Protein 4OW8 (pdb70)

Nearest PDB structures (foldseek):
  4ow8-assembly1_A-2  TM=1.004E+00  e=7.808E-59  Mycobacterium tuberculosis
  3ocb-assembly1_A  TM=8.204E-01  e=6.685E-18  Homo sapiens
  3ow4-assembly2_B  TM=8.320E-01  e=5.316E-17  Homo sapiens
  3orx-assembly4_D  TM=8.368E-01  e=8.047E-17  Homo sapiens
  6ccy-assembly1_A  TM=7.978E-01  e=7.584E-17  Homo sapiens

Organism: Mycobacterium tuberculosis (strain ATCC 25618 / H37Rv) (NCBI:txid83332)

InterPro domains:
  IPR000719 Protein kinase domain [PF00069] (13-261)
  IPR000719 Protein kinase domain [PS50011] (13-272)
  IPR000719 Protein kinase domain [SM00220] (13-272)
  IPR008271 Serine/threonine-protein kinase, active site [PS00108] (137-149)
  IPR011009 Protein kinase-like domain superfamily [SSF56112] (11-274)

Structure (mmCIF, N/CA/C/O backbone):
data_4OW8
#
_entry.id   4OW8
#
_cell.length_a   54.139
_cell.length_b   58.412
_cell.length_c   78.867
_cell.angle_alpha   90.00
_cell.angle_beta   96.20
_cell.angle_gamma   90.00
#
_symmetry.space_group_name_H-M   'I 1 2 1'
#
loop_
_entity.id
_entity.type
_entity.pdbx_description
1 polymer 'Serine/threonine-protein kinase PknA'
2 non-polymer GLYCEROL
3 non-polymer 'SULFATE ION'
4 water water
#
loop_
_atom_site.group_PDB
_atom_site.id
_atom_site.type_symbol
_atom_site.label_atom_id
_atom_site.label_alt_id
_atom_site.label_comp_id
_atom_site.label_asym_id
_atom_site.label_entity_id
_atom_site.label_seq_id
_atom_site.pdbx_PDB_ins_code
_atom_site.Cartn_x
_atom_site.Cartn_y
_atom_site.Cartn_z
_atom_site.occupancy
_atom_site.B_iso_or_equiv
_atom_site.auth_seq_id
_atom_site.auth_comp_id
_atom_site.auth_asym_id
_atom_site.auth_atom_id
_atom_site.pdbx_PDB_model_num
ATOM 1 N N . PRO A 1 3 ? -25.197 5.604 -10.395 1.00 38.10 3 PRO A N 1
ATOM 2 C CA . PRO A 1 3 ? -24.145 5.916 -11.385 1.00 36.83 3 PRO A CA 1
ATOM 3 C C . PRO A 1 3 ? -23.972 4.800 -12.438 1.00 34.65 3 PRO A C 1
ATOM 4 O O . PRO A 1 3 ? -23.085 3.962 -12.332 1.00 36.91 3 PRO A O 1
ATOM 8 N N . ARG A 1 4 ? -24.822 4.806 -13.461 1.00 32.47 4 ARG A N 1
ATOM 9 C CA . ARG A 1 4 ? -24.993 3.639 -14.320 1.00 30.00 4 ARG A CA 1
ATOM 10 C C . ARG A 1 4 ? -25.725 4.000 -15.630 1.00 27.58 4 ARG A C 1
ATOM 11 O O . ARG A 1 4 ? -26.069 5.166 -15.863 1.00 24.61 4 ARG A O 1
ATOM 15 N N . VAL A 1 5 ? -25.954 2.997 -16.468 1.00 25.94 5 VAL A N 1
ATOM 16 C CA . VAL A 1 5 ? -26.532 3.200 -17.801 1.00 26.14 5 VAL A CA 1
ATOM 17 C C . VAL A 1 5 ? -27.904 3.879 -17.723 1.00 25.88 5 VAL A C 1
ATOM 18 O O . VAL A 1 5 ? -28.731 3.524 -16.885 1.00 23.99 5 VAL A O 1
ATOM 22 N N . GLY A 1 6 ? -28.129 4.862 -18.599 1.00 24.51 6 GLY A N 1
ATOM 23 C CA . GLY A 1 6 ? -29.394 5.616 -18.618 1.00 24.24 6 GLY A CA 1
ATOM 24 C C . GLY A 1 6 ? -29.464 6.837 -17.710 1.00 22.87 6 GLY A C 1
ATOM 25 O O . GLY A 1 6 ? -30.356 7.654 -17.880 1.00 23.34 6 GLY A O 1
ATOM 26 N N . VAL A 1 7 ? -28.549 6.970 -16.743 1.00 21.95 7 VAL A N 1
ATOM 27 C CA . VAL A 1 7 ? -28.473 8.185 -15.918 1.00 22.00 7 VAL A CA 1
ATOM 28 C C . VAL A 1 7 ? -28.151 9.374 -16.825 1.00 21.80 7 VAL A C 1
ATOM 29 O O . VAL A 1 7 ? -27.351 9.255 -17.766 1.00 20.79 7 VAL A O 1
ATOM 33 N N . THR A 1 8 ? -28.797 10.507 -16.557 1.00 20.92 8 THR A N 1
ATOM 34 C CA . THR A 1 8 ? -28.684 11.687 -17.427 1.00 21.91 8 THR A CA 1
ATOM 35 C C . THR A 1 8 ? -28.219 12.820 -16.564 1.00 21.75 8 THR A C 1
ATOM 36 O O . THR A 1 8 ? -29.015 13.445 -15.855 1.00 23.59 8 THR A O 1
ATOM 40 N N . LEU A 1 9 ? -26.914 13.060 -16.608 1.00 21.15 9 LEU A N 1
ATOM 41 C CA . LEU A 1 9 ? -26.269 13.989 -15.709 1.00 20.64 9 LEU A CA 1
ATOM 42 C C . LEU A 1 9 ? -26.676 15.412 -16.025 1.00 19.26 9 LEU A C 1
ATOM 43 O O . LEU A 1 9 ? -26.556 15.865 -17.162 1.00 18.55 9 LEU A O 1
ATOM 48 N N . SER A 1 10 ? -27.164 16.098 -14.996 1.00 19.98 10 SER A N 1
ATOM 49 C CA . SER A 1 10 ? -27.703 17.460 -15.121 1.00 20.75 10 SER A CA 1
ATOM 50 C C . SER A 1 10 ? -28.796 17.522 -16.230 1.00 22.23 10 SER A C 1
ATOM 51 O O . SER A 1 10 ? -28.942 18.531 -16.903 1.00 23.25 10 SER A O 1
ATOM 54 N N . GLY A 1 11 ? -29.532 16.428 -16.429 1.00 23.36 11 GLY A N 1
ATOM 55 C CA . GLY A 1 11 ? -30.553 16.365 -17.494 1.00 23.24 11 GLY A CA 1
ATOM 56 C C . GLY A 1 11 ? -30.026 16.479 -18.917 1.00 23.64 11 GLY A C 1
ATOM 57 O O . GLY A 1 11 ? -30.822 16.575 -19.864 1.00 21.83 11 GLY A O 1
ATOM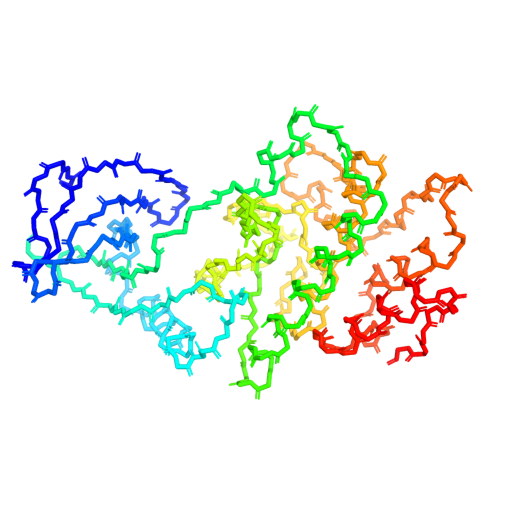 58 N N . ARG A 1 12 ? -28.696 16.427 -19.093 1.00 22.25 12 ARG A N 1
ATOM 59 C CA . ARG A 1 12 ? -28.089 16.668 -20.403 1.00 22.18 12 ARG A CA 1
ATOM 60 C C . ARG A 1 12 ? -27.346 15.490 -21.007 1.00 21.89 12 ARG A C 1
ATOM 61 O O . ARG A 1 12 ? -27.478 15.213 -22.193 1.00 22.63 12 ARG A O 1
ATOM 69 N N . TYR A 1 13 ? -26.531 14.842 -20.187 1.00 21.69 13 TYR A N 1
ATOM 70 C CA . TYR A 1 13 ? -25.588 13.840 -20.633 1.00 20.90 13 TYR A CA 1
ATOM 71 C C . TYR A 1 13 ? -26.023 12.474 -20.158 1.00 21.46 13 TYR A C 1
ATOM 72 O O . TYR A 1 13 ? -25.993 12.200 -18.970 1.00 21.70 13 TYR A O 1
ATOM 81 N N . ARG A 1 14 ? -26.361 11.609 -21.110 1.00 21.41 14 ARG A N 1
ATOM 82 C CA . ARG A 1 14 ? -26.902 10.291 -20.833 1.00 21.85 14 ARG A CA 1
ATOM 83 C C . ARG A 1 14 ? -25.860 9.185 -20.911 1.00 20.87 14 ARG A C 1
ATOM 84 O O . ARG A 1 14 ? -25.287 8.938 -21.969 1.00 18.97 14 ARG A O 1
ATOM 92 N N . LEU A 1 15 ? -25.635 8.479 -19.803 1.00 21.24 15 LEU A N 1
ATOM 93 C CA . LEU A 1 15 ? -24.569 7.471 -19.760 1.00 21.12 15 LEU A CA 1
ATOM 94 C C . LEU A 1 15 ? -24.978 6.200 -20.511 1.00 21.82 15 LEU A C 1
ATOM 95 O O . LEU A 1 15 ? -26.099 5.728 -20.368 1.00 19.12 15 LEU A O 1
ATOM 100 N N . GLN A 1 16 ? -24.043 5.663 -21.295 1.00 23.29 16 GLN A N 1
ATOM 101 C CA . GLN A 1 16 ? -24.278 4.505 -22.162 1.00 25.05 16 GLN A CA 1
ATOM 102 C C . GLN A 1 16 ? -23.484 3.292 -21.785 1.00 26.25 16 GLN A C 1
ATOM 103 O O . GLN A 1 16 ? -24.010 2.176 -21.759 1.00 28.10 16 GLN A O 1
ATOM 109 N N . ARG A 1 17 ? -22.188 3.487 -21.565 1.00 25.07 17 ARG A N 1
ATOM 110 C CA . ARG A 1 17 ? -21.285 2.372 -21.365 1.00 25.31 17 ARG A CA 1
ATOM 111 C C . ARG A 1 17 ? -20.078 2.831 -20.562 1.00 24.05 17 ARG A C 1
ATOM 112 O O . ARG A 1 17 ? -19.580 3.935 -20.764 1.00 22.56 17 ARG A O 1
ATOM 120 N N . LEU A 1 18 ? -19.619 1.974 -19.659 1.00 22.88 18 LEU A N 1
ATOM 121 C CA . LEU A 1 18 ? -18.436 2.227 -18.832 1.00 23.42 18 LEU A CA 1
ATOM 122 C C . LEU A 1 18 ? -17.199 1.861 -19.655 1.00 25.57 18 LEU A C 1
ATOM 123 O O . LEU A 1 18 ? -17.051 0.694 -20.015 1.00 26.96 18 LEU A O 1
ATOM 128 N N . ILE A 1 19 ? -16.330 2.836 -19.954 1.00 26.07 19 ILE A N 1
ATOM 129 C CA . ILE A 1 19 ? -15.201 2.645 -20.897 1.00 26.22 19 ILE A CA 1
ATOM 130 C C . ILE A 1 19 ? -13.792 2.773 -20.307 1.00 28.12 19 ILE A C 1
ATOM 131 O O . ILE A 1 19 ? -12.820 2.262 -20.889 1.00 27.95 19 ILE A O 1
ATOM 136 N N . ALA A 1 20 ? -13.664 3.465 -19.181 1.00 28.99 20 ALA A N 1
ATOM 137 C CA . ALA A 1 20 ? -12.387 3.546 -18.482 1.00 30.07 20 ALA A CA 1
ATOM 138 C C . ALA A 1 20 ? -12.637 3.640 -17.005 1.00 30.98 20 ALA A C 1
ATOM 139 O O . ALA A 1 20 ? -13.773 3.830 -16.560 1.00 30.59 20 ALA A O 1
ATOM 141 N N . THR A 1 21 ? -11.566 3.498 -16.244 1.00 33.57 21 THR A N 1
ATOM 142 C CA . THR A 1 21 ? -11.662 3.428 -14.801 1.00 36.18 21 THR A CA 1
ATOM 143 C C . THR A 1 21 ? -10.328 3.891 -14.230 1.00 38.38 21 THR A C 1
ATOM 144 O O . THR A 1 21 ? -9.376 4.132 -14.979 1.00 39.07 21 THR A O 1
ATOM 148 N N . GLY A 1 22 ? -10.253 4.045 -12.916 1.00 39.64 22 GLY A N 1
ATOM 149 C CA . GLY A 1 22 ? -9.037 4.568 -12.312 1.00 37.69 22 GLY A CA 1
ATOM 150 C C . GLY A 1 22 ? -9.227 5.065 -10.902 1.00 37.62 22 GLY A C 1
ATOM 151 O O . GLY A 1 22 ? -10.332 4.998 -10.345 1.00 37.76 22 GLY A O 1
ATOM 152 N N . GLY A 1 23 ? -8.133 5.566 -10.335 1.00 34.55 23 GLY A N 1
ATOM 153 C CA . GLY A 1 23 ? -8.102 6.021 -8.955 1.00 35.11 23 GLY A CA 1
ATOM 154 C C . GLY A 1 23 ? -9.056 7.158 -8.638 1.00 32.09 23 GLY A C 1
ATOM 155 O O . GLY A 1 23 ? -9.627 7.201 -7.554 1.00 31.89 23 GLY A O 1
ATOM 156 N N . MET A 1 24 ? -9.241 8.066 -9.587 1.00 31.94 24 MET A N 1
ATOM 157 C CA . MET A 1 24 ? -10.033 9.281 -9.359 1.00 31.83 24 MET A CA 1
ATOM 158 C C . MET A 1 24 ? -11.541 9.123 -9.706 1.00 30.23 24 MET A C 1
ATOM 159 O O . MET A 1 24 ? -12.396 9.874 -9.224 1.00 25.88 24 MET A O 1
ATOM 164 N N . GLY A 1 25 ? -11.854 8.156 -10.562 1.00 29.83 25 GLY A N 1
ATOM 165 C CA . GLY A 1 25 ? -13.236 7.899 -10.958 1.00 28.40 25 GLY A CA 1
ATOM 166 C C . GLY A 1 25 ? -13.337 6.987 -12.162 1.00 27.13 25 GLY A C 1
ATOM 167 O O . GLY A 1 25 ? -12.420 6.215 -12.463 1.00 27.54 25 GLY A O 1
ATOM 168 N N . GLN A 1 26 ? -14.455 7.090 -12.867 1.00 25.05 26 GLN A N 1
ATOM 169 C CA . GLN A 1 26 ? -14.691 6.250 -14.032 1.00 23.90 26 GLN A CA 1
ATOM 170 C C . GLN A 1 26 ? -15.050 7.103 -15.236 1.00 20.44 26 GLN A C 1
ATOM 171 O O . GLN A 1 26 ? -15.573 8.193 -15.089 1.00 20.20 26 GLN A O 1
ATOM 177 N N . VAL A 1 27 ? -14.736 6.611 -16.421 1.00 19.31 27 VAL A N 1
ATOM 178 C CA . VAL A 1 27 ? -15.044 7.317 -17.659 1.00 19.15 27 VAL A CA 1
ATOM 179 C C . VAL A 1 27 ? -16.092 6.496 -18.409 1.00 19.48 27 VAL A C 1
ATOM 180 O O . VAL A 1 27 ? -15.988 5.260 -18.499 1.00 18.25 27 VAL A O 1
ATOM 184 N N . TRP A 1 28 ? -17.091 7.193 -18.936 1.00 19.49 28 TRP A N 1
ATOM 185 C CA . TRP A 1 28 ? -18.275 6.574 -19.546 1.00 19.66 28 TRP A CA 1
ATOM 186 C C . TRP A 1 28 ? -18.486 7.174 -20.915 1.00 19.88 28 TRP A C 1
ATOM 187 O O . TRP A 1 28 ? -18.238 8.367 -21.113 1.00 18.93 28 TRP A O 1
ATOM 198 N N . GLU A 1 29 ? -18.957 6.362 -21.856 1.00 20.46 29 GLU A N 1
ATOM 199 C CA . GLU A 1 29 ? -19.487 6.900 -23.104 1.00 21.49 29 GLU A CA 1
ATOM 200 C C . GLU A 1 29 ? -20.881 7.414 -22.828 1.00 21.45 29 GLU A C 1
ATOM 201 O O . GLU A 1 29 ? -21.685 6.718 -22.181 1.00 19.84 29 GLU A O 1
ATOM 207 N N . ALA A 1 30 ? -21.157 8.635 -23.294 1.00 20.66 30 ALA A N 1
ATOM 208 C CA . ALA A 1 30 ? -22.470 9.256 -23.158 1.00 21.26 30 ALA A CA 1
ATOM 209 C C . ALA A 1 30 ? -22.939 9.942 -24.435 1.00 21.44 30 ALA A C 1
ATOM 210 O O . ALA A 1 30 ? -22.167 10.152 -25.368 1.00 20.04 30 ALA A O 1
ATOM 212 N N . VAL A 1 31 ? -24.213 10.320 -24.445 1.00 22.14 31 VAL A N 1
ATOM 213 C CA . VAL A 1 31 ? -24.704 11.240 -25.448 1.00 23.31 31 VAL A CA 1
ATOM 214 C C . VAL A 1 31 ? -24.990 12.589 -24.797 1.00 21.08 31 VAL A C 1
ATOM 215 O O . VAL A 1 31 ? -25.641 12.671 -23.762 1.00 21.19 31 VAL A O 1
ATOM 219 N N . ASP A 1 32 ? -24.488 13.652 -25.412 1.00 22.22 32 ASP A N 1
ATOM 220 C CA . ASP A 1 32 ? -24.953 14.996 -25.102 1.00 22.18 32 ASP A CA 1
ATOM 221 C C . ASP A 1 32 ? -26.296 15.134 -25.773 1.00 25.20 32 ASP A C 1
ATOM 222 O O . ASP A 1 32 ? -26.355 15.111 -27.001 1.00 25.81 32 ASP A O 1
ATOM 227 N N . ASN A 1 33 ? -27.361 15.261 -24.982 1.00 27.29 33 ASN A N 1
ATOM 228 C CA . ASN A 1 33 ? -28.725 15.324 -25.535 1.00 29.32 33 ASN A CA 1
ATOM 229 C C . ASN A 1 33 ? -29.160 16.734 -25.975 1.00 32.88 33 ASN A C 1
ATOM 230 O O . ASN A 1 33 ? -30.192 16.885 -26.635 1.00 35.19 33 ASN A O 1
ATOM 235 N N . ARG A 1 34 ? -28.382 17.760 -25.632 1.00 34.85 34 ARG A N 1
ATOM 236 C CA . ARG A 1 34 ? -28.620 19.108 -26.173 1.00 36.64 34 ARG A CA 1
ATOM 237 C C . ARG A 1 34 ? -28.149 19.237 -27.622 1.00 39.49 34 ARG A C 1
ATOM 238 O O . ARG A 1 34 ? -28.757 19.972 -28.409 1.00 41.23 34 ARG A O 1
ATOM 246 N N . LEU A 1 35 ? -27.064 18.544 -27.968 1.00 41.10 35 LEU A N 1
ATOM 247 C CA . LEU A 1 35 ? -26.482 18.609 -29.312 1.00 40.57 35 LEU A CA 1
ATOM 248 C C . LEU A 1 35 ? -26.509 17.284 -30.053 1.00 39.58 35 LEU A C 1
ATOM 249 O O . LEU A 1 35 ? -26.126 17.235 -31.220 1.00 41.30 35 LEU A O 1
ATOM 254 N N . GLY A 1 36 ? -26.928 16.207 -29.390 1.00 38.83 36 GLY A N 1
ATOM 255 C CA . GLY A 1 36 ? -26.954 14.882 -30.018 1.00 36.77 36 GLY A CA 1
ATOM 256 C C . GLY A 1 36 ? -25.576 14.483 -30.504 1.00 36.17 36 GLY A C 1
ATOM 257 O O . GLY A 1 36 ? -25.399 14.126 -31.660 1.00 38.32 36 GLY A O 1
ATOM 258 N N . ARG A 1 37 ? -24.606 14.561 -29.595 1.00 36.56 37 ARG A N 1
ATOM 259 C CA . ARG A 1 37 ? -23.208 14.228 -29.856 1.00 34.47 37 ARG A CA 1
ATOM 260 C C . ARG A 1 37 ? -22.712 13.230 -28.806 1.00 33.36 37 ARG A C 1
ATOM 261 O O . ARG A 1 37 ? -22.954 13.400 -27.603 1.00 31.98 37 ARG A O 1
ATOM 263 N N . ARG A 1 38 ? -22.045 12.176 -29.262 1.00 29.81 38 ARG A N 1
ATOM 264 C CA . ARG A 1 38 ? -21.426 11.217 -28.357 1.00 28.23 38 ARG A CA 1
ATOM 265 C C . ARG A 1 38 ? -20.168 11.858 -27.737 1.00 26.10 38 ARG A C 1
ATOM 266 O O . ARG A 1 38 ? -19.422 12.576 -28.423 1.00 24.21 38 ARG A O 1
ATOM 269 N N . VAL A 1 39 ? -19.974 11.620 -26.437 1.00 23.33 39 VAL A N 1
ATOM 270 C CA . VAL A 1 39 ? -18.882 12.198 -25.658 1.00 22.27 39 VAL A CA 1
ATOM 271 C C . VAL A 1 39 ? -18.380 11.227 -24.583 1.00 21.04 39 VAL A C 1
ATOM 272 O O . VAL A 1 39 ? -18.955 10.159 -24.372 1.00 22.28 39 VAL A O 1
ATOM 276 N N . ALA A 1 40 ? -17.287 11.601 -23.926 1.00 20.18 40 ALA A N 1
ATOM 277 C CA . ALA A 1 40 ? -16.748 10.873 -22.805 1.00 18.53 40 ALA A CA 1
ATOM 278 C C . ALA A 1 40 ? -16.974 11.725 -21.566 1.00 18.54 40 ALA A C 1
ATOM 279 O O . ALA A 1 40 ? -16.799 12.953 -21.608 1.00 18.18 40 ALA A O 1
ATOM 281 N N . VAL A 1 41 ? -17.381 11.069 -20.482 1.00 17.35 41 VAL A N 1
ATOM 282 C CA . VAL A 1 41 ? -17.683 11.714 -19.213 1.00 17.05 41 VAL A CA 1
ATOM 283 C C . VAL A 1 41 ? -16.879 11.042 -18.126 1.00 16.82 41 VAL A C 1
ATOM 284 O O . VAL A 1 41 ? -16.995 9.812 -17.906 1.00 16.77 41 VAL A O 1
ATOM 288 N N . LYS A 1 42 ? -16.036 11.826 -17.467 1.00 16.91 42 LYS A N 1
ATOM 289 C CA . LYS A 1 42 ? -15.330 11.332 -16.299 1.00 17.03 42 LYS A CA 1
ATOM 290 C C . LYS A 1 42 ? -16.165 11.679 -15.104 1.00 16.74 42 LYS A C 1
ATOM 291 O O . LYS A 1 42 ? -16.413 12.857 -14.837 1.00 15.71 42 LYS A O 1
ATOM 297 N N . VAL A 1 43 ? -16.630 10.644 -14.416 1.00 16.56 43 VAL A N 1
ATOM 298 C CA . VAL A 1 43 ? -17.466 10.807 -13.238 1.00 17.31 43 VAL A CA 1
ATOM 299 C C . VAL A 1 43 ? -16.569 10.625 -12.017 1.00 16.93 43 VAL A C 1
ATOM 300 O O . VAL A 1 43 ? -16.012 9.557 -11.830 1.00 15.83 43 VAL A O 1
ATOM 304 N N . LEU A 1 44 ? -16.431 11.654 -11.190 1.00 17.99 44 LEU A N 1
ATOM 305 C CA . LEU A 1 44 ? -15.453 11.601 -10.097 1.00 19.29 44 LEU A CA 1
ATOM 306 C C . LEU A 1 44 ? -15.993 10.813 -8.898 1.00 21.18 44 LEU A C 1
ATOM 307 O O . LEU A 1 44 ? -17.182 10.848 -8.599 1.00 22.75 44 LEU A O 1
ATOM 312 N N . LYS A 1 45 ? -15.107 10.102 -8.219 1.00 22.36 45 LYS A N 1
ATOM 313 C CA . LYS A 1 45 ? -15.485 9.429 -6.990 1.00 23.73 45 LYS A CA 1
ATOM 314 C C . LYS A 1 45 ? -15.898 10.436 -5.935 1.00 22.70 45 LYS A C 1
ATOM 315 O O . LYS A 1 45 ? -15.437 11.570 -5.918 1.00 19.41 45 LYS A O 1
ATOM 321 N N . SER A 1 46 ? -16.785 9.992 -5.057 1.00 24.89 46 SER A N 1
ATOM 322 C CA . SER A 1 46 ? -17.336 10.825 -4.007 1.00 26.70 46 SER A CA 1
ATOM 323 C C . SER A 1 46 ? -16.247 11.469 -3.154 1.00 26.53 46 SER A C 1
ATOM 324 O O . SER A 1 46 ? -16.370 12.617 -2.741 1.00 26.52 46 SER A O 1
ATOM 327 N N . GLU A 1 47 ? -15.163 10.737 -2.925 1.00 27.16 47 GLU A N 1
ATOM 328 C CA . GLU A 1 47 ? -14.071 11.209 -2.074 1.00 29.64 47 GLU A CA 1
ATOM 329 C C . GLU A 1 47 ? -13.376 12.438 -2.671 1.00 28.57 47 GLU A C 1
ATOM 330 O O . GLU A 1 47 ? -12.707 13.186 -1.959 1.00 28.00 47 GLU A O 1
ATOM 336 N N . PHE A 1 48 ? -13.516 12.606 -3.986 1.00 27.39 48 PHE A N 1
ATOM 337 C CA . PHE A 1 48 ? -13.039 13.789 -4.701 1.00 26.14 48 PHE A CA 1
ATOM 338 C C . PHE A 1 48 ? -14.182 14.789 -4.937 1.00 27.28 48 PHE A C 1
ATOM 339 O O . PHE A 1 48 ? -13.996 15.986 -4.768 1.00 27.83 48 PHE A O 1
ATOM 347 N N . SER A 1 49 ? -15.353 14.316 -5.346 1.00 31.03 49 SER A N 1
ATOM 348 C CA . SER A 1 49 ? -16.520 15.211 -5.500 1.00 33.05 49 SER A CA 1
ATOM 349 C C . SER A 1 49 ? -16.733 16.083 -4.239 1.00 35.31 49 SER A C 1
ATOM 350 O O . SER A 1 49 ? -17.008 17.282 -4.333 1.00 33.07 49 SER A O 1
ATOM 353 N N . SER A 1 50 ? -16.569 15.473 -3.063 1.00 34.96 50 SER A N 1
ATOM 354 C CA . SER A 1 50 ? -16.868 16.129 -1.773 1.00 35.12 50 SER A CA 1
ATOM 355 C C . SER A 1 50 ? -15.784 17.047 -1.217 1.00 34.36 50 SER A C 1
ATOM 356 O O . SER A 1 50 ? -15.961 17.613 -0.135 1.00 33.11 50 SER A O 1
ATOM 359 N N . ASP A 1 51 ? -14.666 17.184 -1.931 1.00 32.16 51 ASP A N 1
ATOM 360 C CA . ASP A 1 51 ? -13.548 17.998 -1.472 1.00 30.13 51 ASP A CA 1
ATOM 361 C C . ASP A 1 51 ? -13.491 19.313 -2.271 1.00 30.22 51 ASP A C 1
ATOM 362 O O . ASP A 1 51 ? -12.985 19.330 -3.392 1.00 29.60 51 ASP A O 1
ATOM 367 N N . PRO A 1 52 ? -14.032 20.414 -1.692 1.00 31.02 52 PRO A N 1
ATOM 368 C CA . PRO A 1 52 ? -14.037 21.749 -2.300 1.00 29.69 52 PRO A CA 1
ATOM 369 C C . PRO A 1 52 ? -12.756 22.134 -2.995 1.00 27.87 52 PRO A C 1
ATOM 370 O O . PRO A 1 52 ? -12.786 22.475 -4.175 1.00 27.79 52 PRO A O 1
ATOM 374 N N . GLU A 1 53 ? -11.654 22.060 -2.261 1.00 25.98 53 GLU A N 1
ATOM 375 C CA . GLU A 1 53 ? -10.359 22.545 -2.717 1.00 26.53 53 GLU A CA 1
ATOM 376 C C . GLU A 1 53 ? -9.752 21.710 -3.838 1.00 25.16 53 GLU A C 1
ATOM 377 O O . GLU A 1 53 ? -9.100 22.247 -4.725 1.00 24.29 53 GLU A O 1
ATOM 379 N N . PHE A 1 54 ? -9.935 20.397 -3.763 1.00 25.01 54 PHE A N 1
ATOM 380 C CA . PHE A 1 54 ? -9.503 19.518 -4.826 1.00 23.09 54 PHE A CA 1
ATOM 381 C C . PHE A 1 54 ? -10.289 19.822 -6.099 1.00 22.61 54 PHE A C 1
ATOM 382 O O . PHE A 1 54 ? -9.711 19.896 -7.198 1.00 21.78 54 PHE A O 1
ATOM 390 N N . ILE A 1 55 ? -11.603 19.982 -5.963 1.00 22.17 55 ILE A N 1
ATOM 391 C CA . ILE A 1 55 ? -12.418 20.383 -7.111 1.00 23.71 55 ILE A CA 1
ATOM 392 C C . ILE A 1 55 ? -11.947 21.708 -7.723 1.00 24.50 55 ILE A C 1
ATOM 393 O O . ILE A 1 55 ? -11.857 21.822 -8.933 1.00 24.16 55 ILE A O 1
ATOM 398 N N . GLU A 1 56 ? -11.606 22.694 -6.898 1.00 26.09 56 GLU A N 1
ATOM 399 C CA . GLU A 1 56 ? -11.095 23.968 -7.423 1.00 26.46 56 GLU A CA 1
ATOM 400 C C . GLU A 1 56 ? -9.859 23.758 -8.327 1.00 27.25 56 GLU A C 1
ATOM 401 O O . GLU A 1 56 ? -9.830 24.222 -9.479 1.00 24.49 56 GLU A O 1
ATOM 403 N N . ARG A 1 57 ? -8.856 23.043 -7.809 1.00 26.78 57 ARG A N 1
ATOM 404 C CA . ARG A 1 57 ? -7.634 22.754 -8.586 1.00 26.41 57 ARG A CA 1
ATOM 405 C C . ARG A 1 57 ? -7.936 21.920 -9.843 1.00 24.96 57 ARG A C 1
ATOM 406 O O . ARG A 1 57 ? -7.368 22.171 -10.909 1.00 25.82 57 ARG A O 1
ATOM 414 N N . PHE A 1 58 ? -8.821 20.936 -9.698 1.00 24.45 58 PHE A N 1
ATOM 415 C CA . PHE A 1 58 ? -9.242 20.062 -10.792 1.00 22.86 58 PHE A CA 1
ATOM 416 C C . PHE A 1 58 ? -9.824 20.929 -11.925 1.00 22.46 58 PHE A C 1
ATOM 417 O O . PHE A 1 58 ? -9.426 20.806 -13.084 1.00 19.78 58 PHE A O 1
ATOM 425 N N . ARG A 1 59 ? -10.731 21.830 -11.557 1.00 21.65 59 ARG A N 1
ATOM 426 C CA . ARG A 1 59 ? -11.400 22.693 -12.526 1.00 22.71 59 ARG A CA 1
ATOM 427 C C . ARG A 1 59 ? -10.457 23.702 -13.174 1.00 22.24 59 ARG A C 1
ATOM 428 O O . ARG A 1 59 ? -10.587 23.974 -14.355 1.00 21.15 59 ARG A O 1
ATOM 436 N N . ALA A 1 60 ? -9.526 24.250 -12.394 1.00 21.47 60 ALA A N 1
ATOM 437 C CA . ALA A 1 60 ? -8.496 25.143 -12.925 1.00 21.69 60 ALA A CA 1
ATOM 438 C C . ALA A 1 60 ? -7.711 24.512 -14.089 1.00 21.92 60 ALA A C 1
ATOM 439 O O . ALA A 1 60 ? -7.411 25.186 -15.066 1.00 21.98 60 ALA A O 1
ATOM 441 N N . GLU A 1 61 ? -7.374 23.227 -13.972 1.00 21.51 61 GLU A N 1
ATOM 442 C CA . GLU A 1 61 ? -6.624 22.535 -15.031 1.00 21.21 61 GLU A CA 1
ATOM 443 C C . GLU A 1 61 ? -7.530 22.275 -16.231 1.00 19.76 61 GLU A C 1
ATOM 444 O O . GLU A 1 61 ? -7.234 22.715 -17.338 1.00 19.55 61 GLU A O 1
ATOM 450 N N . ALA A 1 62 ? -8.636 21.577 -15.983 1.00 19.30 62 ALA A N 1
ATOM 451 C CA . ALA A 1 62 ? -9.596 21.220 -17.032 1.00 20.37 62 ALA A CA 1
ATOM 452 C C . ALA A 1 62 ? -9.996 22.457 -17.829 1.00 20.54 62 ALA A C 1
ATOM 453 O O . ALA A 1 62 ? -9.886 22.468 -19.056 1.00 20.96 62 ALA A O 1
ATOM 455 N N . ARG A 1 63 ? -10.411 23.504 -17.112 1.00 20.49 63 ARG A N 1
ATOM 456 C CA . ARG A 1 63 ? -10.781 24.806 -17.709 1.00 20.93 63 ARG A CA 1
ATOM 457 C C . ARG A 1 63 ? -9.778 25.284 -18.745 1.00 19.72 63 ARG A C 1
ATOM 458 O O . ARG A 1 63 ? -10.154 25.700 -19.857 1.00 17.88 63 ARG A O 1
ATOM 466 N N . THR A 1 64 ? -8.490 25.241 -18.377 1.00 19.15 64 THR A N 1
ATOM 467 C CA . THR A 1 64 ? -7.429 25.701 -19.270 1.00 18.88 64 THR A CA 1
ATOM 468 C C . THR A 1 64 ? -7.327 24.796 -20.479 1.00 17.71 64 THR A C 1
ATOM 469 O O . THR A 1 64 ? -7.139 25.272 -21.603 1.00 17.42 64 THR A O 1
ATOM 473 N N . THR A 1 65 ? -7.449 23.485 -20.258 1.00 15.59 65 THR A N 1
ATOM 474 C CA . THR A 1 65 ? -7.373 22.549 -21.365 1.00 14.97 65 THR A CA 1
ATOM 475 C C . THR A 1 65 ? -8.512 22.781 -22.353 1.00 15.05 65 THR A C 1
ATOM 476 O O . THR A 1 65 ? -8.326 22.653 -23.571 1.00 14.74 65 THR A O 1
ATOM 480 N N . ALA A 1 66 ? -9.686 23.132 -21.823 1.00 15.63 66 ALA A N 1
ATOM 481 C CA . ALA A 1 66 ? -10.868 23.360 -22.663 1.00 17.38 66 ALA A CA 1
ATOM 482 C C . ALA A 1 66 ? -10.729 24.548 -23.609 1.00 19.31 66 ALA A C 1
ATOM 483 O O . ALA A 1 66 ? -11.556 24.708 -24.511 1.00 20.00 66 ALA A O 1
ATOM 485 N N . MET A 1 67 ? -9.737 25.410 -23.380 1.00 20.96 67 MET A N 1
ATOM 486 C CA . MET A 1 67 ? -9.514 26.555 -24.267 1.00 23.18 67 MET A CA 1
ATOM 487 C C . MET A 1 67 ? -8.434 26.291 -25.291 1.00 23.08 67 MET A C 1
ATOM 488 O O . MET A 1 67 ? -8.075 27.186 -26.036 1.00 23.17 67 MET A O 1
ATOM 493 N N . LEU A 1 68 ? -7.931 25.062 -25.345 1.00 24.25 68 LEU A N 1
ATOM 494 C CA . LEU A 1 68 ? -6.892 24.702 -26.310 1.00 26.54 68 LEU A CA 1
ATOM 495 C C . LEU A 1 68 ? -7.538 23.927 -27.432 1.00 27.90 68 LEU A C 1
ATOM 496 O O . LEU A 1 68 ? -8.224 22.927 -27.168 1.00 30.63 68 LEU A O 1
ATOM 501 N N . ASN A 1 69 ? -7.341 24.393 -28.665 1.00 28.34 69 ASN A N 1
ATOM 502 C CA . ASN A 1 69 ? -7.830 23.698 -29.848 1.00 30.29 69 ASN A CA 1
ATOM 503 C C . ASN A 1 69 ? -6.685 23.213 -30.726 1.00 28.61 69 ASN A C 1
ATOM 504 O O . ASN A 1 69 ? -6.016 23.992 -31.384 1.00 30.21 69 ASN A O 1
ATOM 509 N N . HIS A 1 70 ? -6.478 21.906 -30.733 1.00 26.78 70 HIS A N 1
ATOM 510 C CA . HIS A 1 70 ? -5.359 21.305 -31.430 1.00 24.19 70 HIS A CA 1
ATOM 511 C C . HIS A 1 70 ? -5.712 19.847 -31.670 1.00 24.31 70 HIS A C 1
ATOM 512 O O . HIS A 1 70 ? -6.292 19.208 -30.795 1.00 22.70 70 HIS A O 1
ATOM 519 N N . PRO A 1 71 ? -5.375 19.317 -32.858 1.00 25.22 71 PRO A N 1
ATOM 520 C CA . PRO A 1 71 ? -5.652 17.911 -33.193 1.00 25.03 71 PRO A CA 1
ATOM 521 C C . PRO A 1 71 ? -5.153 16.878 -32.169 1.00 24.24 71 PRO A C 1
ATOM 522 O O . PRO A 1 71 ? -5.768 15.834 -32.015 1.00 25.17 71 PRO A O 1
ATOM 526 N N . GLY A 1 72 ? -4.032 17.165 -31.498 1.00 22.20 72 GLY A N 1
ATOM 527 C CA . GLY A 1 72 ? -3.431 16.263 -30.526 1.00 19.81 72 GLY A CA 1
ATOM 528 C C . GLY A 1 72 ? -3.859 16.398 -29.078 1.00 18.98 72 GLY A C 1
ATOM 529 O O . GLY A 1 72 ? -3.414 15.619 -28.244 1.00 18.15 72 GLY A O 1
ATOM 530 N N . ILE A 1 73 ? -4.696 17.382 -28.763 1.00 17.55 73 ILE A N 1
ATOM 531 C CA . ILE A 1 73 ? -5.265 17.501 -27.429 1.00 17.47 73 ILE A CA 1
ATOM 532 C C . ILE A 1 73 ? -6.718 17.008 -27.465 1.00 17.27 73 ILE A C 1
ATOM 533 O O . ILE A 1 73 ? -7.538 17.540 -28.192 1.00 17.40 73 ILE A O 1
ATOM 538 N N . ALA A 1 74 ? -7.019 15.954 -26.717 1.00 17.34 74 ALA A N 1
ATOM 539 C CA . ALA A 1 74 ? -8.401 15.528 -26.573 1.00 16.58 74 ALA A CA 1
ATOM 540 C C . ALA A 1 74 ? -9.245 16.640 -25.948 1.00 16.02 74 ALA A C 1
ATOM 541 O O . ALA A 1 74 ? -8.913 17.202 -24.914 1.00 15.07 74 ALA A O 1
ATOM 543 N N . SER A 1 75 ? -10.354 16.965 -26.597 1.00 15.65 75 SER A N 1
ATOM 544 C CA . SER A 1 75 ? -11.119 18.139 -26.207 1.00 15.70 75 SER A CA 1
ATOM 545 C C . SER A 1 75 ? -11.671 17.957 -24.808 1.00 14.68 75 SER A C 1
ATOM 546 O O . SER A 1 75 ? -12.025 16.853 -24.400 1.00 15.23 75 SER A O 1
ATOM 549 N N . VAL A 1 76 ? -11.733 19.057 -24.087 1.00 14.73 76 VAL A N 1
ATOM 550 C CA . VAL A 1 76 ? -12.390 19.135 -22.813 1.00 16.06 76 VAL A CA 1
ATOM 551 C C . VAL A 1 76 ? -13.540 20.103 -23.036 1.00 17.18 76 VAL A C 1
ATOM 552 O O . VAL A 1 76 ? -13.329 21.267 -23.416 1.00 16.61 76 VAL A O 1
ATOM 556 N N . HIS A 1 77 ? -14.757 19.594 -22.852 1.00 18.45 77 HIS A N 1
ATOM 557 C CA . HIS A 1 77 ? -15.969 20.320 -23.232 1.00 18.96 77 HIS A CA 1
ATOM 558 C C . HIS A 1 77 ? -16.652 21.053 -22.116 1.00 21.21 77 HIS A C 1
ATOM 559 O O . HIS A 1 77 ? -17.144 22.161 -22.337 1.00 23.45 77 HIS A O 1
ATOM 566 N N . ASP A 1 78 ? -16.696 20.463 -20.924 1.00 22.51 78 ASP A N 1
ATOM 567 C CA . ASP A 1 78 ? -17.480 21.035 -19.848 1.00 23.53 78 ASP A CA 1
ATOM 568 C C . ASP A 1 78 ? -17.298 20.339 -18.497 1.00 22.17 78 ASP A C 1
ATOM 569 O O . ASP A 1 78 ? -16.958 19.166 -18.441 1.00 20.55 78 ASP A O 1
ATOM 574 N N . TYR A 1 79 ? -17.557 21.079 -17.424 1.00 21.96 79 TYR A N 1
ATOM 575 C CA . TYR A 1 79 ? -17.708 20.518 -16.086 1.00 23.33 79 TYR A CA 1
ATOM 576 C C . TYR A 1 79 ? -19.148 20.682 -15.625 1.00 24.30 79 TYR A C 1
ATOM 577 O O . TYR A 1 79 ? -19.843 21.611 -16.051 1.00 27.05 79 TYR A O 1
ATOM 586 N N . GLY A 1 80 ? -19.586 19.785 -14.746 1.00 23.05 80 GLY A N 1
ATOM 587 C CA . GLY A 1 80 ? -20.879 19.911 -14.080 1.00 22.86 80 GLY A CA 1
ATOM 588 C C . GLY A 1 80 ? -20.974 19.101 -12.798 1.00 22.77 80 GLY A C 1
ATOM 589 O O . GLY A 1 80 ? -20.114 18.270 -12.504 1.00 21.63 80 GLY A O 1
ATOM 590 N N . GLU A 1 81 ? -22.034 19.349 -12.035 1.00 23.65 81 GLU A N 1
ATOM 591 C CA . GLU A 1 81 ? -22.380 18.513 -10.891 1.00 25.29 81 GLU A CA 1
ATOM 592 C C . GLU A 1 81 ? -23.861 18.190 -10.985 1.00 28.12 81 GLU A C 1
ATOM 593 O O . GLU A 1 81 ? -24.645 19.055 -11.351 1.00 27.50 81 GLU A O 1
ATOM 599 N N . SER A 1 82 ? -24.252 16.960 -10.669 1.00 29.93 82 SER A N 1
ATOM 600 C CA . SER A 1 82 ? -25.650 16.549 -10.837 1.00 35.52 82 SER A CA 1
ATOM 601 C C . SER A 1 82 ? -26.216 15.868 -9.587 1.00 37.69 82 SER A C 1
ATOM 602 O O . SER A 1 82 ? -25.462 15.362 -8.756 1.00 39.00 82 SER A O 1
ATOM 605 N N . GLN A 1 83 ? -27.544 15.874 -9.470 1.00 41.08 83 GLN A N 1
ATOM 606 C CA . GLN A 1 83 ? -28.243 15.282 -8.326 1.00 44.21 83 GLN A CA 1
ATOM 607 C C . GLN A 1 83 ? -28.374 13.770 -8.486 1.00 46.62 83 GLN A C 1
ATOM 608 O O . GLN A 1 83 ? -27.691 13.003 -7.802 1.00 50.32 83 GLN A O 1
ATOM 610 N N . ARG A 1 89 ? -23.799 16.714 -5.780 1.00 35.53 89 ARG A N 1
ATOM 611 C CA . ARG A 1 89 ? -23.517 15.372 -5.280 1.00 35.47 89 ARG A CA 1
ATOM 612 C C . ARG A 1 89 ? -22.418 14.691 -6.103 1.00 33.05 89 ARG A C 1
ATOM 613 O O . ARG A 1 89 ? -21.402 14.253 -5.548 1.00 34.73 89 ARG A O 1
ATOM 615 N N . THR A 1 90 ? -22.616 14.619 -7.424 1.00 29.11 90 THR A N 1
ATOM 616 C CA . THR A 1 90 ? -21.704 13.895 -8.300 1.00 25.26 90 THR A CA 1
ATOM 617 C C . THR A 1 90 ? -21.056 14.778 -9.372 1.00 21.95 90 THR A C 1
ATOM 618 O O . THR A 1 90 ? -21.703 15.199 -10.322 1.00 19.32 90 THR A O 1
ATOM 620 N N . ALA A 1 91 ? -19.754 14.987 -9.217 1.00 19.59 91 ALA A N 1
ATOM 621 C CA . ALA A 1 91 ? -18.958 15.823 -10.083 1.00 19.19 91 ALA A CA 1
ATOM 622 C C . ALA A 1 91 ? -18.623 15.065 -11.351 1.00 19.22 91 ALA A C 1
ATOM 623 O O . ALA A 1 91 ? -18.507 13.823 -11.332 1.00 19.93 91 ALA A O 1
ATOM 625 N N . TYR A 1 92 ? -18.477 15.793 -12.454 1.00 18.41 92 TYR A N 1
ATOM 626 C CA . TYR A 1 92 ? -18.044 15.178 -13.694 1.00 17.95 92 TYR A CA 1
ATOM 627 C C . TYR A 1 92 ? -17.401 16.145 -14.685 1.00 17.72 92 TYR A C 1
ATOM 628 O O . TYR A 1 92 ? -17.592 17.362 -14.613 1.00 18.20 92 TYR A O 1
ATOM 637 N N . LEU A 1 93 ? -16.657 15.575 -15.626 1.00 16.47 93 LEU A N 1
ATOM 638 C CA . LEU A 1 93 ? -15.998 16.330 -16.659 1.00 16.26 93 LEU A CA 1
ATOM 639 C C . LEU A 1 93 ? -16.379 15.703 -17.979 1.00 16.28 93 LEU A C 1
ATOM 640 O O . LEU A 1 93 ? -16.292 14.478 -18.142 1.00 16.43 93 LEU A O 1
ATOM 645 N N . VAL A 1 94 ? -16.821 16.540 -18.909 1.00 15.43 94 VAL A N 1
ATOM 646 C CA . VAL A 1 94 ? -17.250 16.077 -20.217 1.00 15.55 94 VAL A CA 1
ATOM 647 C C . VAL A 1 94 ? -16.156 16.309 -21.248 1.00 15.51 94 VAL A C 1
ATOM 648 O O . VAL A 1 94 ? -15.678 17.443 -21.424 1.00 16.03 94 VAL A O 1
ATOM 652 N N . MET A 1 95 ? -15.797 15.239 -21.942 1.00 16.11 95 MET A N 1
ATOM 653 C CA . MET A 1 95 ? -14.628 15.229 -22.799 1.00 17.87 95 MET A CA 1
ATOM 654 C C . MET A 1 95 ? -14.952 14.722 -24.187 1.00 18.28 95 MET A C 1
ATOM 655 O O . MET A 1 95 ? -16.081 14.312 -24.479 1.00 20.36 95 MET A O 1
ATOM 660 N N . GLU A 1 96 ? -13.948 14.780 -25.051 1.00 18.63 96 GLU A N 1
ATOM 661 C CA . GLU A 1 96 ? -14.005 14.168 -26.341 1.00 19.13 96 GLU A CA 1
ATOM 662 C C . GLU A 1 96 ? -14.044 12.654 -26.150 1.00 19.33 96 GLU A C 1
ATOM 663 O O . GLU A 1 96 ? -13.347 12.120 -25.298 1.00 18.69 96 GLU A O 1
ATOM 669 N N . LEU A 1 97 ? -14.879 11.979 -26.932 1.00 20.00 97 LEU A N 1
ATOM 670 C CA . LEU A 1 97 ? -14.853 10.529 -27.025 1.00 20.59 97 LEU A CA 1
ATOM 671 C C . LEU A 1 97 ? -13.874 10.206 -28.143 1.00 20.26 97 LEU A C 1
ATOM 672 O O . LEU A 1 97 ? -14.183 10.391 -29.316 1.00 18.60 97 LEU A O 1
ATOM 677 N N . VAL A 1 98 ? -12.692 9.736 -27.793 1.00 20.56 98 VAL A N 1
ATOM 678 C CA . VAL A 1 98 ? -11.661 9.524 -28.792 1.00 22.57 98 VAL A CA 1
ATOM 679 C C . VAL A 1 98 ? -11.735 8.098 -29.313 1.00 24.51 98 VAL A C 1
ATOM 680 O O . VAL A 1 98 ? -11.651 7.163 -28.530 1.00 21.46 98 VAL A O 1
ATOM 684 N N . ASN A 1 99 ? -11.899 7.941 -30.629 1.00 27.85 99 ASN A N 1
ATOM 685 C CA . ASN A 1 99 ? -11.798 6.624 -31.244 1.00 31.20 99 ASN A CA 1
ATOM 686 C C . ASN A 1 99 ? -10.345 6.229 -31.501 1.00 30.35 99 ASN A C 1
ATOM 687 O O . ASN A 1 99 ? -9.827 6.309 -32.619 1.00 29.43 99 ASN A O 1
ATOM 692 N N . GLY A 1 100 ? -9.701 5.775 -30.438 1.00 30.18 100 GLY A N 1
ATOM 693 C CA . GLY A 1 100 ? -8.317 5.371 -30.502 1.00 29.93 100 GLY A CA 1
ATOM 694 C C . GLY A 1 100 ? -7.987 4.432 -29.386 1.00 28.52 100 GLY A C 1
ATOM 695 O O . GLY A 1 100 ? -8.798 4.215 -28.488 1.00 31.71 100 GLY A O 1
ATOM 696 N N . GLU A 1 101 ? -6.783 3.889 -29.446 1.00 25.64 101 GLU A N 1
ATOM 697 C CA . GLU A 1 101 ? -6.332 2.892 -28.524 1.00 25.54 101 GLU A CA 1
ATOM 698 C C . GLU A 1 101 ? -5.163 3.472 -27.704 1.00 24.98 101 GLU A C 1
ATOM 699 O O . GLU A 1 101 ? -4.171 3.941 -28.272 1.00 23.04 101 GLU A O 1
ATOM 705 N N . PRO A 1 102 ? -5.284 3.450 -26.364 1.00 24.90 102 PRO A N 1
ATOM 706 C CA . PRO A 1 102 ? -4.183 3.863 -25.500 1.00 23.78 102 PRO A CA 1
ATOM 707 C C . PRO A 1 102 ? -2.867 3.216 -25.890 1.00 23.88 102 PRO A C 1
ATOM 708 O O . PRO A 1 102 ? -2.825 2.024 -26.203 1.00 22.82 102 PRO A O 1
ATOM 712 N N . LEU A 1 103 ? -1.780 3.969 -25.792 1.00 24.29 103 LEU A N 1
ATOM 713 C CA . LEU A 1 103 ? -0.475 3.423 -26.155 1.00 24.05 103 LEU A CA 1
ATOM 714 C C . LEU A 1 103 ? -0.085 2.203 -25.356 1.00 24.45 103 LEU A C 1
ATOM 715 O O . LEU A 1 103 ? 0.595 1.344 -25.880 1.00 24.40 103 LEU A O 1
ATOM 720 N N . ASN A 1 104 ? -0.495 2.115 -24.095 1.00 24.89 104 ASN A N 1
ATOM 721 C CA . ASN A 1 104 ? -0.164 0.933 -23.317 1.00 26.03 104 ASN A CA 1
ATOM 722 C C . ASN A 1 104 ? -0.844 -0.304 -23.895 1.00 26.75 104 ASN A C 1
ATOM 723 O O . ASN A 1 104 ? -0.259 -1.376 -23.920 1.00 28.90 104 ASN A O 1
ATOM 728 N N . SER A 1 105 ? -2.071 -0.135 -24.374 1.00 28.53 105 SER A N 1
ATOM 729 C CA . SER A 1 105 ? -2.792 -1.201 -25.033 1.00 28.78 105 SER A CA 1
ATOM 730 C C . SER A 1 105 ? -2.017 -1.644 -26.268 1.00 29.45 105 SER A C 1
ATOM 731 O O . SER A 1 105 ? -1.744 -2.826 -26.423 1.00 26.01 105 SER A O 1
ATOM 734 N N . VAL A 1 106 ? -1.633 -0.692 -27.121 1.00 28.72 106 VAL A N 1
ATOM 735 C CA . VAL A 1 106 ? -0.897 -1.022 -28.357 1.00 28.82 106 VAL A CA 1
ATOM 736 C C . VAL A 1 106 ? 0.302 -1.902 -28.079 1.00 30.95 106 VAL A C 1
ATOM 737 O O . VAL A 1 106 ? 0.485 -2.927 -28.741 1.00 32.99 106 VAL A O 1
ATOM 741 N N . LEU A 1 107 ? 1.104 -1.498 -27.094 1.00 32.50 107 LEU A N 1
ATOM 742 C CA . LEU A 1 107 ? 2.357 -2.166 -26.767 1.00 34.67 107 LEU A CA 1
ATOM 743 C C . LEU A 1 107 ? 2.183 -3.555 -26.158 1.00 36.99 107 LEU A C 1
ATOM 744 O O . LEU A 1 107 ? 3.093 -4.386 -26.244 1.00 33.92 107 LEU A O 1
ATOM 749 N N . LYS A 1 108 ? 1.030 -3.797 -25.531 1.00 39.75 108 LYS A N 1
ATOM 750 C CA . LYS A 1 108 ? 0.699 -5.128 -24.974 1.00 40.58 108 LYS A CA 1
ATOM 751 C C . LYS A 1 108 ? 0.786 -6.213 -26.053 1.00 39.76 108 LYS A C 1
ATOM 752 O O . LYS A 1 108 ? 0.944 -7.399 -25.761 1.00 39.02 108 LYS A O 1
ATOM 758 N N . ARG A 1 109 ? 0.694 -5.782 -27.300 1.00 39.20 109 ARG A N 1
ATOM 759 C CA . ARG A 1 109 ? 0.703 -6.672 -28.441 1.00 37.88 109 ARG A CA 1
ATOM 760 C C . ARG A 1 109 ? 2.056 -6.700 -29.141 1.00 37.10 109 ARG A C 1
ATOM 761 O O . ARG A 1 109 ? 2.598 -7.779 -29.437 1.00 35.72 109 ARG A O 1
ATOM 769 N N . THR A 1 110 ? 2.585 -5.502 -29.400 1.00 33.89 110 THR A N 1
ATOM 770 C CA . THR A 1 110 ? 3.715 -5.325 -30.290 1.00 31.65 110 THR A CA 1
ATOM 771 C C . THR A 1 110 ? 5.037 -5.353 -29.489 1.00 32.10 110 THR A C 1
ATOM 772 O O . THR A 1 110 ? 6.089 -5.700 -30.027 1.00 32.34 110 THR A O 1
ATOM 776 N N . GLY A 1 111 ? 4.979 -5.027 -28.200 1.00 30.45 111 GLY A N 1
ATOM 777 C CA . GLY A 1 111 ? 6.176 -5.014 -27.352 1.00 31.26 111 GLY A CA 1
ATOM 778 C C . GLY A 1 111 ? 6.895 -3.689 -27.496 1.00 31.66 111 GLY A C 1
ATOM 779 O O . GLY A 1 111 ? 7.007 -2.937 -26.530 1.00 34.64 111 GLY A O 1
ATOM 780 N N . ARG A 1 112 ? 7.383 -3.422 -28.711 1.00 32.06 112 ARG A N 1
ATOM 781 C CA . ARG A 1 112 ? 7.854 -2.098 -29.132 1.00 31.16 112 ARG A CA 1
ATOM 782 C C . ARG A 1 112 ? 7.010 -1.569 -30.308 1.00 29.25 112 ARG A C 1
ATOM 783 O O . ARG A 1 112 ? 6.200 -2.309 -30.871 1.00 30.67 112 ARG A O 1
ATOM 791 N N . LEU A 1 113 ? 7.181 -0.283 -30.642 1.00 26.08 113 LEU A N 1
ATOM 792 C CA . LEU A 1 113 ? 6.693 0.283 -31.908 1.00 23.05 113 LEU A CA 1
ATOM 793 C C . LEU A 1 113 ? 7.812 0.223 -32.911 1.00 21.54 113 LEU A C 1
ATOM 794 O O . LEU A 1 113 ? 8.997 0.168 -32.541 1.00 21.44 113 LEU A O 1
ATOM 799 N N . SER A 1 114 ? 7.433 0.263 -34.178 1.00 19.82 114 SER A N 1
ATOM 800 C CA . SER A 1 114 ? 8.382 0.470 -35.273 1.00 19.35 114 SER A CA 1
ATOM 801 C C . SER A 1 114 ? 9.049 1.813 -35.041 1.00 20.06 114 SER A C 1
ATOM 802 O O . SER A 1 114 ? 8.409 2.714 -34.499 1.00 19.14 114 SER A O 1
ATOM 805 N N . LEU A 1 115 ? 10.319 1.945 -35.448 1.00 20.52 115 LEU A N 1
ATOM 806 C CA . LEU A 1 115 ? 11.119 3.144 -35.158 1.00 20.79 115 LEU A CA 1
ATOM 807 C C . LEU A 1 115 ? 10.453 4.364 -35.748 1.00 19.89 115 LEU A C 1
ATOM 808 O O . LEU A 1 115 ? 10.337 5.420 -35.114 1.00 20.99 115 LEU A O 1
ATOM 813 N N . ARG A 1 116 ? 10.016 4.202 -36.980 1.00 19.36 116 ARG A N 1
ATOM 814 C CA . ARG A 1 116 ? 9.292 5.230 -37.698 1.00 19.01 116 ARG A CA 1
ATOM 815 C C . ARG A 1 116 ? 8.018 5.725 -36.958 1.00 17.20 116 ARG A C 1
ATOM 816 O O . ARG A 1 116 ? 7.792 6.920 -36.841 1.00 15.29 116 ARG A O 1
ATOM 824 N N . HIS A 1 117 ? 7.212 4.801 -36.463 1.00 15.84 117 HIS A N 1
ATOM 825 C CA . HIS A 1 117 ? 5.983 5.126 -35.748 1.00 16.16 117 HIS A CA 1
ATOM 826 C C . HIS A 1 117 ? 6.303 5.760 -34.397 1.00 16.17 117 HIS A C 1
ATOM 827 O O . HIS A 1 117 ? 5.654 6.719 -33.975 1.00 15.97 117 HIS A O 1
ATOM 834 N N . ALA A 1 118 ? 7.328 5.240 -33.736 1.00 16.84 118 ALA A N 1
ATOM 835 C CA . ALA A 1 118 ? 7.735 5.772 -32.457 1.00 17.85 118 ALA A CA 1
ATOM 836 C C . ALA A 1 118 ? 8.052 7.254 -32.585 1.00 18.78 118 ALA A C 1
ATOM 837 O O . ALA A 1 118 ? 7.487 8.075 -31.865 1.00 19.03 118 ALA A O 1
ATOM 839 N N . LEU A 1 119 ? 8.931 7.609 -33.533 1.00 19.09 119 LEU A N 1
ATOM 840 C CA . LEU A 1 119 ? 9.357 9.017 -33.696 1.00 17.96 119 LEU A CA 1
ATOM 841 C C . LEU A 1 119 ? 8.166 9.932 -33.989 1.00 17.48 119 LEU A C 1
ATOM 842 O O . LEU A 1 119 ? 8.032 11.041 -33.437 1.00 17.24 119 LEU A O 1
ATOM 847 N N . ASP A 1 120 ? 7.300 9.456 -34.868 1.00 17.04 120 ASP A N 1
ATOM 848 C CA . ASP A 1 120 ? 6.095 10.165 -35.227 1.00 17.30 120 ASP A CA 1
ATOM 849 C C . ASP A 1 120 ? 5.235 10.428 -33.982 1.00 15.31 120 ASP A C 1
ATOM 850 O O . ASP A 1 120 ? 4.837 11.558 -33.706 1.00 13.48 120 ASP A O 1
ATOM 855 N N . MET A 1 121 ? 4.966 9.378 -33.231 1.00 13.83 121 MET A N 1
ATOM 856 C CA . MET A 1 121 ? 4.199 9.523 -32.010 1.00 14.04 121 MET A CA 1
ATOM 857 C C . MET A 1 121 ? 4.829 10.504 -31.070 1.00 13.65 121 MET A C 1
ATOM 858 O O . MET A 1 121 ? 4.134 11.344 -30.529 1.00 13.53 121 MET A O 1
ATOM 863 N N . LEU A 1 122 ? 6.146 10.390 -30.868 1.00 13.13 122 LEU A N 1
ATOM 864 C CA . LEU A 1 122 ? 6.843 11.282 -29.979 1.00 12.66 122 LEU A CA 1
ATOM 865 C C . LEU A 1 122 ? 6.735 12.710 -30.436 1.00 12.28 122 LEU A C 1
ATOM 866 O O . LEU A 1 122 ? 6.574 13.635 -29.629 1.00 10.78 122 LEU A O 1
ATOM 871 N N . GLU A 1 123 ? 6.852 12.903 -31.742 1.00 12.74 123 GLU A N 1
ATOM 872 C CA . GLU A 1 123 ? 6.828 14.263 -32.250 1.00 13.35 123 GLU A CA 1
ATOM 873 C C . GLU A 1 123 ? 5.424 14.831 -32.127 1.00 13.10 123 GLU A C 1
ATOM 874 O O . GLU A 1 123 ? 5.247 15.975 -31.716 1.00 12.54 123 GLU A O 1
ATOM 880 N N . GLN A 1 124 ? 4.430 14.025 -32.473 1.00 13.56 124 GLN A N 1
ATOM 881 C CA . GLN A 1 124 ? 3.031 14.464 -32.304 1.00 13.95 124 GLN A CA 1
ATOM 882 C C . GLN A 1 124 ? 2.740 14.841 -30.843 1.00 14.02 124 GLN A C 1
ATOM 883 O O . GLN A 1 124 ? 2.230 15.933 -30.551 1.00 12.87 124 GLN A O 1
ATOM 889 N N . THR A 1 125 ? 3.071 13.929 -29.927 1.00 14.97 125 THR A N 1
ATOM 890 C CA . THR A 1 125 ? 2.867 14.204 -28.495 1.00 14.98 125 THR A CA 1
ATOM 891 C C . THR A 1 125 ? 3.562 15.482 -28.057 1.00 15.08 125 THR A C 1
ATOM 892 O O . THR A 1 125 ? 2.986 16.288 -27.342 1.00 14.98 125 THR A O 1
ATOM 896 N N . GLY A 1 126 ? 4.794 15.679 -28.507 1.00 15.74 126 GLY A N 1
ATOM 897 C CA . GLY A 1 126 ? 5.542 16.889 -28.171 1.00 15.39 126 GLY A CA 1
ATOM 898 C C . GLY A 1 126 ? 4.904 18.186 -28.653 1.00 15.11 126 GLY A C 1
ATOM 899 O O . GLY A 1 126 ? 4.950 19.182 -27.941 1.00 14.14 126 GLY A O 1
ATOM 900 N N . ARG A 1 127 ? 4.311 18.182 -29.854 1.00 15.27 127 ARG A N 1
ATOM 901 C CA . ARG A 1 127 ? 3.599 19.357 -30.357 1.00 15.35 127 ARG A CA 1
ATOM 902 C C . ARG A 1 127 ? 2.342 19.641 -29.530 1.00 14.97 127 ARG A C 1
ATOM 903 O O . ARG A 1 127 ? 1.986 20.808 -29.294 1.00 12.80 127 ARG A O 1
ATOM 911 N N . ALA A 1 128 ? 1.674 18.571 -29.108 1.00 14.32 128 ALA A N 1
ATOM 912 C CA . ALA A 1 128 ? 0.428 18.686 -28.352 1.00 14.81 128 ALA A CA 1
ATOM 913 C C . ALA A 1 128 ? 0.723 19.265 -26.967 1.00 15.20 128 ALA A C 1
ATOM 914 O O . ALA A 1 128 ? 0.082 20.243 -26.545 1.00 16.46 128 ALA A O 1
ATOM 916 N N . LEU A 1 129 ? 1.752 18.715 -26.306 1.00 14.81 129 LEU A N 1
ATOM 917 C CA . LEU A 1 129 ? 2.243 19.268 -25.047 1.00 14.87 129 LEU A CA 1
ATOM 918 C C . LEU A 1 129 ? 2.658 20.739 -25.156 1.00 15.35 129 LEU A C 1
ATOM 919 O O . LEU A 1 129 ? 2.462 21.477 -24.217 1.00 14.33 129 LEU A O 1
ATOM 924 N N . GLN A 1 130 ? 3.238 21.144 -26.285 1.00 15.87 130 GLN A N 1
ATOM 925 C CA . GLN A 1 130 ? 3.746 22.510 -26.440 1.00 18.02 1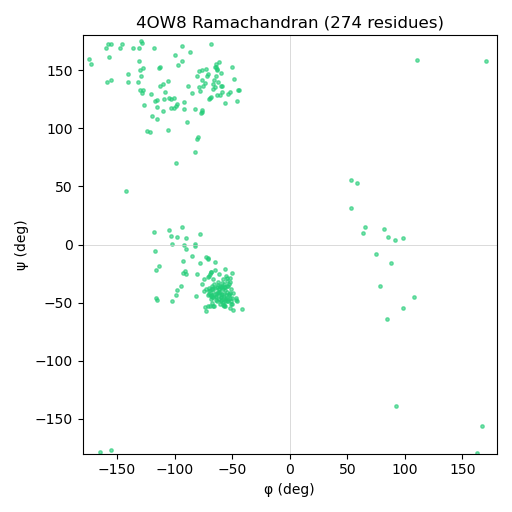30 GLN A CA 1
ATOM 926 C C . GLN A 1 130 ? 2.642 23.561 -26.459 1.00 18.00 130 GLN A C 1
ATOM 927 O O . GLN A 1 130 ? 2.775 24.629 -25.857 1.00 20.59 130 GLN A O 1
ATOM 933 N N . ILE A 1 131 ? 1.562 23.279 -27.177 1.00 17.69 131 ILE A N 1
ATOM 934 C CA . ILE A 1 131 ? 0.375 24.117 -27.076 1.00 17.68 131 ILE A CA 1
ATOM 935 C C . ILE A 1 131 ? -0.013 24.326 -25.601 1.00 16.33 131 ILE A C 1
ATOM 936 O O . ILE A 1 131 ? -0.281 25.446 -25.154 1.00 15.63 131 ILE A O 1
ATOM 941 N N . ALA A 1 132 ? -0.018 23.241 -24.853 1.00 15.14 132 ALA A N 1
ATOM 942 C CA . ALA A 1 132 ? -0.387 23.284 -23.461 1.00 15.13 132 ALA A CA 1
ATOM 943 C C . ALA A 1 132 ? 0.642 24.095 -22.720 1.00 15.06 132 ALA A C 1
ATOM 944 O O . ALA A 1 132 ? 0.276 25.083 -22.077 1.00 15.62 132 ALA A O 1
ATOM 946 N N . HIS A 1 133 ? 1.926 23.751 -22.877 1.00 14.61 133 HIS A N 1
ATOM 947 C CA . HIS A 1 133 ? 3.006 24.515 -22.228 1.00 14.88 133 HIS A CA 1
ATOM 948 C C . HIS A 1 133 ? 2.969 26.018 -22.532 1.00 15.42 133 HIS A C 1
ATOM 949 O O . HIS A 1 133 ? 3.246 26.811 -21.660 1.00 15.65 133 HIS A O 1
ATOM 956 N N . ALA A 1 134 ? 2.583 26.399 -23.752 1.00 15.72 134 ALA A N 1
ATOM 957 C CA . ALA A 1 134 ? 2.531 27.817 -24.129 1.00 15.49 134 ALA A CA 1
ATOM 958 C C . ALA A 1 134 ? 1.441 28.548 -23.385 1.00 16.03 134 ALA A C 1
ATOM 959 O O . ALA A 1 134 ? 1.542 29.757 -23.211 1.00 16.79 134 ALA A O 1
ATOM 961 N N . ALA A 1 135 ? 0.431 27.808 -22.919 1.00 16.45 135 ALA A N 1
ATOM 962 C CA . ALA A 1 135 ? -0.712 28.346 -22.173 1.00 17.19 135 ALA A CA 1
ATOM 963 C C . ALA A 1 135 ? -0.521 28.377 -20.654 1.00 17.42 135 ALA A C 1
ATOM 964 O O . ALA A 1 135 ? -1.444 28.758 -19.931 1.00 17.90 135 ALA A O 1
ATOM 966 N N . GLY A 1 136 ? 0.672 28.032 -20.171 1.00 16.85 136 GLY A N 1
ATOM 967 C CA . GLY A 1 136 ? 0.908 27.862 -18.734 1.00 17.38 136 GLY A CA 1
ATOM 968 C C . GLY A 1 136 ? 0.479 26.505 -18.189 1.00 17.57 136 GLY A C 1
ATOM 969 O O . GLY A 1 136 ? 0.404 26.317 -16.980 1.00 19.00 136 GLY A O 1
ATOM 970 N N . LEU A 1 137 ? 0.204 25.545 -19.062 1.00 18.23 137 LEU A N 1
ATOM 971 C CA . LEU A 1 137 ? -0.400 24.284 -18.619 1.00 18.42 137 LEU A CA 1
ATOM 972 C C . LEU A 1 137 ? 0.616 23.162 -18.713 1.00 17.85 137 LEU A C 1
ATOM 973 O O . LEU A 1 137 ? 1.186 22.932 -19.776 1.00 15.45 137 LEU A O 1
ATOM 978 N N . VAL A 1 138 ? 0.815 22.472 -17.586 1.00 17.35 138 VAL A N 1
ATOM 979 C CA . VAL A 1 138 ? 1.666 21.280 -17.526 1.00 17.05 138 VAL A CA 1
ATOM 980 C C . VAL A 1 138 ? 0.731 20.089 -17.417 1.00 15.74 138 VAL A C 1
ATOM 981 O O . VAL A 1 138 ? -0.277 20.147 -16.715 1.00 14.23 138 VAL A O 1
ATOM 985 N N . HIS A 1 139 ? 1.070 19.005 -18.111 1.00 15.13 139 HIS A N 1
ATOM 986 C CA . HIS A 1 139 ? 0.293 17.773 -18.035 1.00 14.38 139 HIS A CA 1
ATOM 987 C C . HIS A 1 139 ? 0.453 17.090 -16.693 1.00 14.11 139 HIS A C 1
ATOM 988 O O . HIS A 1 139 ? -0.540 16.736 -16.053 1.00 14.46 139 HIS A O 1
ATOM 995 N N . ARG A 1 140 ? 1.710 16.867 -16.311 1.00 13.15 140 ARG A N 1
ATOM 996 C CA . ARG A 1 140 ? 2.101 16.303 -15.024 1.00 13.28 140 ARG A CA 1
ATOM 997 C C . ARG A 1 140 ? 1.884 14.799 -14.864 1.00 12.42 140 ARG A C 1
ATOM 998 O O . ARG A 1 140 ? 2.294 14.260 -13.844 1.00 12.28 140 ARG A O 1
ATOM 1003 N N . ASP A 1 141 ? 1.211 14.133 -15.814 1.00 11.39 141 ASP A N 1
ATOM 1004 C CA . ASP A 1 141 ? 1.059 12.668 -15.756 1.00 11.07 141 ASP A CA 1
ATOM 1005 C C . ASP A 1 141 ? 1.149 12.051 -17.145 1.00 10.67 141 ASP A C 1
ATOM 1006 O O . ASP A 1 141 ? 0.349 11.201 -17.537 1.00 11.05 141 ASP A O 1
ATOM 1011 N N . VAL A 1 142 ? 2.142 12.488 -17.898 1.00 10.04 142 VAL A N 1
ATOM 1012 C CA . VAL A 1 142 ? 2.435 11.882 -19.171 1.00 10.18 142 VAL A CA 1
ATOM 1013 C C . VAL A 1 142 ? 2.758 10.375 -18.964 1.00 10.29 142 VAL A C 1
ATOM 1014 O O . VAL A 1 142 ? 3.558 10.009 -18.104 1.00 10.20 142 VAL A O 1
ATOM 1018 N N . LYS A 1 143 ? 2.118 9.541 -19.771 1.00 10.74 143 LYS A N 1
ATOM 1019 C CA . LYS A 1 143 ? 2.272 8.067 -19.720 1.00 11.49 143 LYS A CA 1
ATOM 1020 C C . LYS A 1 143 ? 1.488 7.445 -20.877 1.00 11.74 143 LYS A C 1
ATOM 1021 O O . LYS A 1 143 ? 0.564 8.081 -21.398 1.00 11.87 143 LYS A O 1
ATOM 1027 N N . PRO A 1 144 ? 1.827 6.185 -21.274 1.00 12.02 144 PRO A N 1
ATOM 1028 C CA . PRO A 1 144 ? 1.139 5.589 -22.397 1.00 12.29 144 PRO A CA 1
ATOM 1029 C C . PRO A 1 144 ? -0.387 5.559 -22.295 1.00 12.02 144 PRO A C 1
ATOM 1030 O O . PRO A 1 144 ? -1.059 5.665 -23.309 1.00 11.58 144 PRO A O 1
ATOM 1034 N N . GLY A 1 145 ? -0.939 5.454 -21.097 1.00 12.63 145 GLY A N 1
ATOM 1035 C CA . GLY A 1 145 ? -2.398 5.400 -20.963 1.00 13.12 145 GLY A CA 1
ATOM 1036 C C . GLY A 1 145 ? -3.076 6.722 -21.253 1.00 13.66 145 GLY A C 1
ATOM 1037 O O . GLY A 1 145 ? -4.298 6.764 -21.417 1.00 15.52 145 GLY A O 1
ATOM 1038 N N . ASN A 1 146 ? -2.283 7.791 -21.353 1.00 13.19 146 ASN A N 1
ATOM 1039 C CA . ASN A 1 146 ? -2.774 9.110 -21.730 1.00 13.92 146 ASN A CA 1
ATOM 1040 C C . ASN A 1 146 ? -2.431 9.512 -23.169 1.00 13.68 146 ASN A C 1
ATOM 1041 O O . ASN A 1 146 ? -2.609 10.639 -23.543 1.00 13.19 146 ASN A O 1
ATOM 1046 N N . ILE A 1 147 ? -1.969 8.561 -23.970 1.00 13.78 147 ILE A N 1
ATOM 1047 C CA . ILE A 1 147 ? -1.612 8.804 -25.369 1.00 14.04 147 ILE A CA 1
ATOM 1048 C C . ILE A 1 147 ? -2.470 7.880 -26.195 1.00 14.33 147 ILE A C 1
ATOM 1049 O O . ILE A 1 147 ? -2.162 6.703 -26.335 1.00 14.45 147 ILE A O 1
ATOM 1054 N N . LEU A 1 148 ? -3.575 8.396 -26.713 1.00 16.31 148 LEU A N 1
ATOM 1055 C CA . LEU A 1 148 ? -4.459 7.599 -27.539 1.00 16.44 148 LEU A CA 1
ATOM 1056 C C . LEU A 1 148 ? -4.029 7.666 -28.998 1.00 17.02 148 LEU A C 1
ATOM 1057 O O . LEU A 1 148 ? -3.706 8.737 -29.521 1.00 15.45 148 LEU A O 1
ATOM 1062 N N . ILE A 1 149 ? -4.041 6.514 -29.655 1.00 17.50 149 ILE A N 1
ATOM 1063 C CA . ILE A 1 149 ? -3.729 6.459 -31.075 1.00 19.24 149 ILE A CA 1
ATOM 1064 C C . ILE A 1 149 ? -4.916 5.965 -31.878 1.00 20.50 149 ILE A C 1
ATOM 1065 O O . ILE A 1 149 ? -5.467 4.895 -31.614 1.00 21.72 149 ILE A O 1
ATOM 1070 N N . THR A 1 150 ? -5.314 6.776 -32.841 1.00 21.88 150 THR A N 1
ATOM 1071 C CA . THR A 1 150 ? -6.468 6.485 -33.669 1.00 22.70 150 THR A CA 1
ATOM 1072 C C . THR A 1 150 ? -6.061 5.602 -34.868 1.00 22.28 150 THR A C 1
ATOM 1073 O O . THR A 1 150 ? -4.868 5.454 -35.163 1.00 21.51 150 THR A O 1
ATOM 1077 N N . PRO A 1 151 ? -7.053 5.007 -35.559 1.00 22.06 151 PRO A N 1
ATOM 1078 C CA . PRO A 1 151 ? -6.744 4.213 -36.749 1.00 21.27 151 PRO A CA 1
ATOM 1079 C C . PRO A 1 151 ? -5.869 4.918 -37.796 1.00 20.58 151 PRO A C 1
ATOM 1080 O O . PRO A 1 151 ? -5.129 4.250 -38.511 1.00 20.15 151 PRO A O 1
ATOM 1084 N N . THR A 1 152 ? -5.946 6.250 -37.884 1.00 21.51 152 THR A N 1
ATOM 1085 C CA . THR A 1 152 ? -5.193 6.995 -38.899 1.00 22.58 152 THR A CA 1
ATOM 1086 C C . THR A 1 152 ? -3.812 7.451 -38.392 1.00 22.66 152 THR A C 1
ATOM 1087 O O . THR A 1 152 ? -3.064 8.069 -39.141 1.00 21.63 152 THR A O 1
ATOM 1091 N N . GLY A 1 153 ? -3.486 7.132 -37.137 1.00 22.49 153 GLY A N 1
ATOM 1092 C CA . GLY A 1 153 ? -2.204 7.507 -36.532 1.00 21.95 153 GLY A CA 1
ATOM 1093 C C . GLY A 1 153 ? -2.205 8.841 -35.785 1.00 21.96 153 GLY A C 1
ATOM 1094 O O . GLY A 1 153 ? -1.158 9.267 -35.320 1.00 23.20 153 GLY A O 1
ATOM 1095 N N . GLN A 1 154 ? -3.352 9.509 -35.668 1.00 21.22 154 GLN A N 1
ATOM 1096 C CA . GLN A 1 154 ? -3.432 10.748 -34.888 1.00 21.31 154 GLN A CA 1
ATOM 1097 C C . GLN A 1 154 ? -3.298 10.399 -33.432 1.00 19.57 154 GLN A C 1
ATOM 1098 O O . GLN A 1 154 ? -4.012 9.529 -32.928 1.00 19.72 154 GLN A O 1
ATOM 1104 N N . VAL A 1 155 ? -2.336 11.029 -32.768 1.00 17.45 155 VAL A N 1
ATOM 1105 C CA . VAL A 1 155 ? -2.181 10.901 -31.338 1.00 16.89 155 VAL A CA 1
ATOM 1106 C C . VAL A 1 155 ? -3.099 11.911 -30.651 1.00 16.55 155 VAL A C 1
ATOM 1107 O O . VAL A 1 155 ? -3.120 13.107 -30.990 1.00 15.78 155 VAL A O 1
ATOM 1111 N N . LYS A 1 156 ? -3.867 11.435 -29.682 1.00 16.44 156 LYS A N 1
ATOM 1112 C CA . LYS A 1 156 ? -4.632 12.337 -28.837 1.00 16.79 156 LYS A CA 1
ATOM 1113 C C . LYS A 1 156 ? -4.247 12.178 -27.378 1.00 15.50 156 LYS A C 1
ATOM 1114 O O . LYS A 1 156 ? -4.230 11.059 -26.824 1.00 14.75 156 LYS A O 1
ATOM 1120 N N . ILE A 1 157 ? -3.957 13.308 -26.761 1.00 14.73 157 ILE A N 1
ATOM 1121 C CA . ILE A 1 157 ? -3.534 13.337 -25.380 1.00 15.96 157 ILE A CA 1
ATOM 1122 C C . ILE A 1 157 ? -4.693 13.666 -24.436 1.00 15.69 157 ILE A C 1
ATOM 1123 O O . ILE A 1 157 ? -5.291 14.742 -24.540 1.00 16.41 157 ILE A O 1
ATOM 1128 N N . THR A 1 158 ? -4.957 12.739 -23.507 1.00 16.11 158 THR A N 1
ATOM 1129 C CA . THR A 1 158 ? -5.981 12.896 -22.448 1.00 15.94 158 THR A CA 1
ATOM 1130 C C . THR A 1 158 ? -5.423 13.312 -21.075 1.00 16.59 158 THR A C 1
ATOM 1131 O O . THR A 1 158 ? -4.220 13.231 -20.815 1.00 14.96 158 THR A O 1
ATOM 1135 N N . ASP A 1 159 ? -6.337 13.788 -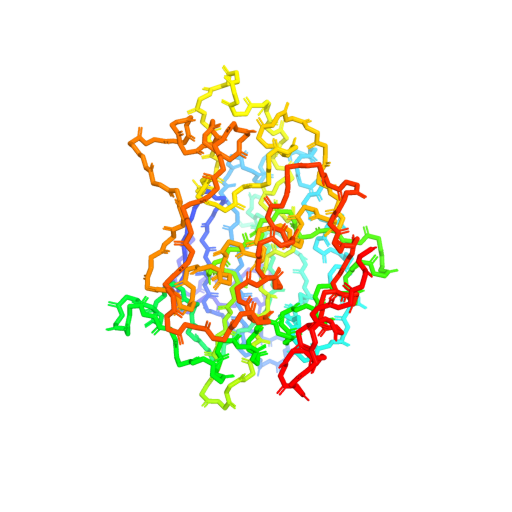20.221 1.00 18.25 159 ASP A N 1
ATOM 1136 C CA . ASP A 1 159 ? -6.116 14.096 -18.802 1.00 19.16 159 ASP A CA 1
ATOM 1137 C C . ASP A 1 159 ? -4.943 15.031 -18.457 1.00 19.37 159 ASP A C 1
ATOM 1138 O O . ASP A 1 159 ? -4.078 14.692 -17.671 1.00 18.80 159 ASP A O 1
ATOM 1143 N N . PHE A 1 160 ? -4.928 16.227 -19.049 1.00 19.78 160 PHE A N 1
ATOM 1144 C CA . PHE A 1 160 ? -3.966 17.250 -18.663 1.00 19.54 160 PHE A CA 1
ATOM 1145 C C . PHE A 1 160 ? -4.246 17.771 -17.259 1.00 19.81 160 PHE A C 1
ATOM 1146 O O . PHE A 1 160 ? -5.374 18.174 -16.962 1.00 18.30 160 PHE A O 1
ATOM 1154 N N . GLY A 1 161 ? -3.220 17.746 -16.406 1.00 19.41 161 GLY A N 1
ATOM 1155 C CA . GLY A 1 161 ? -3.254 18.381 -15.094 1.00 20.94 161 GLY A CA 1
ATOM 1156 C C . GLY A 1 161 ? -3.993 17.676 -13.971 1.00 21.64 161 GLY A C 1
ATOM 1157 O O . GLY A 1 161 ? -3.566 17.717 -12.816 1.00 22.60 161 GLY A O 1
ATOM 1158 N N . ILE A 1 162 ? -5.092 17.015 -14.302 1.00 21.68 162 ILE A N 1
ATOM 1159 C CA . ILE A 1 162 ? -6.101 16.678 -13.305 1.00 22.52 162 ILE A CA 1
ATOM 1160 C C . ILE A 1 162 ? -5.715 15.612 -12.284 1.00 24.12 162 ILE A C 1
ATOM 1161 O O . ILE A 1 162 ? -6.000 15.784 -11.103 1.00 22.42 162 ILE A O 1
ATOM 1166 N N . ALA A 1 163 ? -5.071 14.529 -12.729 1.00 25.58 163 ALA A N 1
ATOM 1167 C CA . ALA A 1 163 ? -4.577 13.505 -11.796 1.00 27.10 163 ALA A CA 1
ATOM 1168 C C . ALA A 1 163 ? -3.712 14.130 -10.685 1.00 26.33 163 ALA A C 1
ATOM 1169 O O . ALA A 1 163 ? -3.884 13.816 -9.501 1.00 24.31 163 ALA A O 1
ATOM 1171 N N . LYS A 1 164 ? -2.831 15.053 -11.051 1.00 25.27 164 LYS A N 1
ATOM 1172 C CA . LYS A 1 164 ? -1.911 15.610 -10.046 1.00 25.99 164 LYS A CA 1
ATOM 1173 C C . LYS A 1 164 ? -2.496 16.731 -9.171 1.00 25.33 164 LYS A C 1
ATOM 1174 O O . LYS A 1 164 ? -1.805 17.222 -8.274 1.00 24.55 164 LYS A O 1
ATOM 1180 N N . ALA A 1 165 ? -3.753 17.118 -9.415 1.00 24.35 165 ALA A N 1
ATOM 1181 C CA . ALA A 1 165 ? -4.516 18.025 -8.522 1.00 24.14 165 ALA A CA 1
ATOM 1182 C C . ALA A 1 165 ? -4.743 17.482 -7.093 1.00 25.17 165 ALA A C 1
ATOM 1183 O O . ALA A 1 165 ? -4.936 18.263 -6.147 1.00 23.89 165 ALA A O 1
ATOM 1185 N N . VAL A 1 166 ? -4.733 16.162 -6.936 1.00 24.18 166 VAL A N 1
ATOM 1186 C CA . VAL A 1 166 ? -4.688 15.563 -5.607 1.00 26.05 166 VAL A CA 1
ATOM 1187 C C . VAL A 1 166 ? -3.363 16.051 -5.122 1.00 28.39 166 VAL A C 1
ATOM 1188 O O . VAL A 1 166 ? -2.366 15.919 -5.849 1.00 29.47 166 VAL A O 1
ATOM 1192 N N . ASP A 1 167 ? -3.279 16.652 -3.955 1.00 29.60 167 ASP A N 1
ATOM 1193 C CA . ASP A 1 167 ? -1.976 17.291 -3.702 1.00 32.47 167 ASP A CA 1
ATOM 1194 C C . ASP A 1 167 ? -1.086 16.437 -2.848 1.00 29.67 167 ASP A C 1
ATOM 1195 O O . ASP A 1 167 ? -0.802 16.746 -1.697 1.00 31.11 167 ASP A O 1
ATOM 1200 N N . ALA A 1 168 ? -0.635 15.348 -3.466 1.00 27.78 168 ALA A N 1
ATOM 1201 C CA . ALA A 1 168 ? 0.031 14.297 -2.741 1.00 26.80 168 ALA A CA 1
ATOM 1202 C C . ALA A 1 168 ? 1.414 14.762 -2.297 1.00 24.15 168 ALA A C 1
ATOM 1203 O O . ALA A 1 168 ? 2.056 15.566 -2.961 1.00 23.00 168 ALA A O 1
ATOM 1205 N N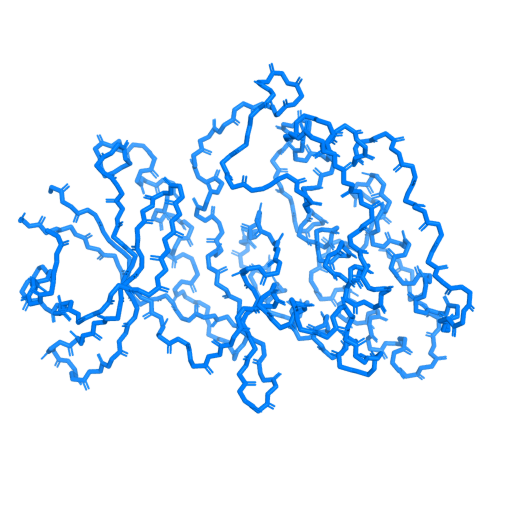 . ALA A 1 169 ? 1.828 14.267 -1.136 1.00 22.65 169 ALA A N 1
ATOM 1206 C CA . ALA A 1 169 ? 3.182 14.478 -0.607 1.00 21.60 169 ALA A CA 1
ATOM 1207 C C . ALA A 1 169 ? 4.214 13.723 -1.468 1.00 21.62 169 ALA A C 1
ATOM 1208 O O . ALA A 1 169 ? 3.846 12.946 -2.324 1.00 21.42 169 ALA A O 1
ATOM 1210 N N . PRO A 1 170 ? 5.518 13.927 -1.224 1.00 21.12 170 PRO A N 1
ATOM 1211 C CA . PRO A 1 170 ? 6.497 13.190 -2.034 1.00 20.17 170 PRO A CA 1
ATOM 1212 C C . PRO A 1 170 ? 6.399 11.652 -1.951 1.00 21.01 170 PRO A C 1
ATOM 1213 O O . PRO A 1 170 ? 6.227 11.079 -0.878 1.00 19.37 170 PRO A O 1
ATOM 1217 N N . VAL A 1 171 ? 6.501 10.987 -3.099 1.00 21.15 171 VAL A N 1
ATOM 1218 C CA . VAL A 1 171 ? 6.517 9.522 -3.117 1.00 21.07 171 VAL A CA 1
ATOM 1219 C C . VAL A 1 171 ? 7.689 8.962 -2.312 1.00 21.65 171 VAL A C 1
ATOM 1220 O O . VAL A 1 171 ? 7.549 7.923 -1.658 1.00 18.63 171 VAL A O 1
ATOM 1224 N N . THR A 1 172 ? 8.837 9.641 -2.365 1.00 21.23 172 THR A N 1
ATOM 1225 C CA . THR A 1 172 ? 10.000 9.225 -1.560 1.00 21.83 172 THR A CA 1
ATOM 1226 C C . THR A 1 172 ? 9.661 9.055 -0.069 1.00 22.81 172 THR A C 1
ATOM 1227 O O . THR A 1 172 ? 10.200 8.174 0.587 1.00 23.08 172 THR A O 1
ATOM 1231 N N . GLN A 1 173 ? 8.749 9.890 0.430 1.00 23.51 173 GLN A N 1
ATOM 1232 C CA . GLN A 1 173 ? 8.313 9.886 1.824 1.00 23.44 173 GLN A CA 1
ATOM 1233 C C . GLN A 1 173 ? 7.060 9.056 2.110 1.00 23.76 173 GLN A C 1
ATOM 1234 O O . GLN A 1 173 ? 6.950 8.448 3.192 1.00 21.62 173 GLN A O 1
ATOM 1240 N N . THR A 1 174 ? 6.115 9.035 1.167 1.00 23.47 174 THR A N 1
ATOM 1241 C CA . THR A 1 174 ? 4.867 8.300 1.355 1.00 25.14 174 THR A CA 1
ATOM 1242 C C . THR A 1 174 ? 4.947 6.859 0.873 1.00 25.81 174 THR A C 1
ATOM 1243 O O . THR A 1 174 ? 4.200 6.017 1.349 1.00 23.38 174 THR A O 1
ATOM 1247 N N . GLY A 1 175 ? 5.845 6.575 -0.070 1.00 26.80 175 GLY A N 1
ATOM 1248 C CA . GLY A 1 175 ? 5.880 5.269 -0.731 1.00 27.76 175 GLY A CA 1
ATOM 1249 C C . GLY A 1 175 ? 4.655 4.938 -1.589 1.00 29.64 175 GLY A C 1
ATOM 1250 O O . GLY A 1 175 ? 4.461 3.781 -1.975 1.00 30.01 175 GLY A O 1
ATOM 1251 N N . MET A 1 176 ? 3.841 5.942 -1.914 1.00 30.72 176 MET A N 1
ATOM 1252 C CA . MET A 1 176 ? 2.582 5.710 -2.635 1.00 32.61 176 MET A CA 1
ATOM 1253 C C . MET A 1 176 ? 2.331 6.793 -3.677 1.00 33.73 176 MET A C 1
ATOM 1254 O O . MET A 1 176 ? 2.710 7.957 -3.492 1.00 31.44 176 MET A O 1
ATOM 1256 N N . VAL A 1 177 ? 1.700 6.380 -4.780 1.00 34.91 177 VAL A N 1
ATOM 1257 C CA . VAL A 1 177 ? 1.364 7.265 -5.895 1.00 36.61 177 VAL A CA 1
ATOM 1258 C C . VAL A 1 177 ? -0.016 6.889 -6.429 1.00 35.74 177 VAL A C 1
ATOM 1259 O O . VAL A 1 177 ? -0.345 5.702 -6.523 1.00 35.08 177 VAL A O 1
ATOM 1263 N N . MET A 1 178 ? -0.816 7.898 -6.766 1.00 35.18 178 MET A N 1
ATOM 1264 C CA . MET A 1 178 ? -2.106 7.687 -7.426 1.00 36.27 178 MET A CA 1
ATOM 1265 C C . MET A 1 178 ? -1.812 7.378 -8.898 1.00 36.05 178 MET A C 1
ATOM 1266 O O . MET A 1 178 ? -1.310 8.238 -9.628 1.00 36.76 178 MET A O 1
ATOM 1267 N N . GLY A 1 179 ? -2.105 6.153 -9.322 1.00 33.74 179 GLY A N 1
ATOM 1268 C CA . GLY A 1 179 ? -1.749 5.703 -10.671 1.00 34.87 179 GLY A CA 1
ATOM 1269 C C . GLY A 1 179 ? -0.391 5.032 -10.619 1.00 35.13 179 GLY A C 1
ATOM 1270 O O . GLY A 1 179 ? -0.108 4.282 -9.683 1.00 36.08 179 GLY A O 1
ATOM 1271 N N . THR A 1 180 ? 0.455 5.296 -11.610 1.00 33.20 180 THR A N 1
ATOM 1272 C CA . THR A 1 180 ? 1.757 4.615 -11.710 1.00 32.66 180 THR A CA 1
ATOM 1273 C C . THR A 1 180 ? 2.902 5.584 -11.511 1.00 28.59 180 THR A C 1
ATOM 1274 O O . THR A 1 180 ? 2.765 6.761 -11.807 1.00 26.75 180 THR A O 1
ATOM 1278 N N . ALA A 1 181 ? 4.024 5.066 -11.013 1.00 26.94 181 ALA A N 1
ATOM 1279 C CA . ALA A 1 181 ? 5.255 5.840 -10.851 1.00 25.96 181 ALA A CA 1
ATOM 1280 C C . ALA A 1 181 ? 6.260 5.501 -11.946 1.00 24.67 181 ALA A C 1
ATOM 1281 O O . ALA A 1 181 ? 7.405 5.959 -11.903 1.00 24.01 181 ALA A O 1
ATOM 1283 N N . GLN A 1 182 ? 5.830 4.708 -12.921 1.00 23.74 182 GLN A N 1
ATOM 1284 C CA . GLN A 1 182 ? 6.753 4.131 -13.906 1.00 23.85 182 GLN A CA 1
ATOM 1285 C C . GLN A 1 182 ? 7.348 5.183 -14.853 1.00 21.43 182 GLN A C 1
ATOM 1286 O O . GLN A 1 182 ? 8.467 5.012 -15.339 1.00 22.14 182 GLN A O 1
ATOM 1292 N N . TYR A 1 183 ? 6.651 6.306 -15.005 1.00 20.37 183 TYR A N 1
ATOM 1293 C CA . TYR A 1 183 ? 7.055 7.403 -15.917 1.00 18.34 183 TYR A CA 1
ATOM 1294 C C . TYR A 1 183 ? 7.329 8.693 -15.197 1.00 17.87 183 TYR A C 1
ATOM 1295 O O . TYR A 1 183 ? 7.546 9.718 -15.842 1.00 17.03 183 TYR A O 1
ATOM 1304 N N . ILE A 1 184 ? 7.406 8.642 -13.864 1.00 16.58 184 ILE A N 1
ATOM 1305 C CA . ILE A 1 184 ? 7.508 9.857 -13.069 1.00 15.81 184 ILE A CA 1
ATOM 1306 C C . ILE A 1 184 ? 8.834 10.601 -13.334 1.00 15.69 184 ILE A C 1
ATOM 1307 O O . ILE A 1 184 ? 9.878 9.982 -13.533 1.00 15.23 184 ILE A O 1
ATOM 1312 N N . ALA A 1 185 ? 8.792 11.933 -13.372 1.00 14.68 185 ALA A N 1
ATOM 1313 C CA . ALA A 1 185 ? 10.020 12.697 -13.473 1.00 14.17 185 ALA A CA 1
ATOM 1314 C C . ALA A 1 185 ? 10.679 12.686 -12.086 1.00 13.80 185 ALA A C 1
ATOM 1315 O O . ALA A 1 185 ? 9.999 12.747 -11.083 1.00 13.48 185 ALA A O 1
ATOM 1317 N N . PRO A 1 186 ? 12.015 12.587 -12.034 1.00 13.71 186 PRO A N 1
ATOM 1318 C CA . PRO A 1 186 ? 12.709 12.551 -10.750 1.00 13.68 186 PRO A CA 1
ATOM 1319 C C . PRO A 1 186 ? 12.373 13.710 -9.822 1.00 14.65 186 PRO A C 1
ATOM 1320 O O . PRO A 1 186 ? 12.155 13.491 -8.633 1.00 15.94 186 PRO A O 1
ATOM 1324 N N . GLU A 1 187 ? 12.379 14.940 -10.339 1.00 14.97 187 GLU A N 1
ATOM 1325 C CA . GLU A 1 187 ? 11.942 16.105 -9.555 1.00 15.70 187 GLU A CA 1
ATOM 1326 C C . GLU A 1 187 ? 10.504 15.974 -8.998 1.00 16.76 187 GLU A C 1
ATOM 1327 O O . GLU A 1 187 ? 10.233 16.377 -7.860 1.00 16.64 187 GLU A O 1
ATOM 1333 N N . GLN A 1 188 ? 9.581 15.410 -9.776 1.00 18.05 188 GLN A N 1
ATOM 1334 C CA . GLN A 1 188 ? 8.236 15.095 -9.237 1.00 19.81 188 GLN A CA 1
ATOM 1335 C C . GLN A 1 188 ? 8.286 14.062 -8.105 1.00 20.45 188 GLN A C 1
ATOM 1336 O O . GLN A 1 188 ? 7.690 14.236 -7.038 1.00 20.82 188 GLN A O 1
ATOM 1342 N N . ALA A 1 189 ? 8.999 12.972 -8.341 1.00 21.93 189 ALA A N 1
ATOM 1343 C CA . ALA A 1 189 ? 9.186 11.961 -7.288 1.00 22.49 189 ALA A CA 1
ATOM 1344 C C . ALA A 1 189 ? 9.766 12.553 -5.984 1.00 23.20 189 ALA A C 1
ATOM 1345 O O . ALA A 1 189 ? 9.503 12.052 -4.874 1.00 22.60 189 ALA A O 1
ATOM 1347 N N . LEU A 1 190 ? 10.534 13.630 -6.134 1.00 24.52 190 LEU A N 1
ATOM 1348 C CA . LEU A 1 190 ? 11.085 14.406 -5.011 1.00 25.99 190 LEU A CA 1
ATOM 1349 C C . LEU A 1 190 ? 10.094 15.357 -4.314 1.00 25.80 190 LEU A C 1
ATOM 1350 O O . LEU A 1 190 ? 10.377 15.821 -3.215 1.00 26.28 190 LEU A O 1
ATOM 1355 N N . GLY A 1 191 ? 8.958 15.659 -4.944 1.00 25.86 191 GLY A N 1
ATOM 1356 C CA . GLY A 1 191 ? 8.005 16.629 -4.411 1.00 24.49 191 GLY A CA 1
ATOM 1357 C C . GLY A 1 191 ? 8.091 18.031 -5.003 1.00 25.17 191 GLY A C 1
ATOM 1358 O O . GLY A 1 191 ? 7.403 18.938 -4.535 1.00 23.83 191 GLY A O 1
ATOM 1359 N N . HIS A 1 192 ? 8.921 18.236 -6.024 1.00 24.89 192 HIS A N 1
ATOM 1360 C CA . HIS A 1 192 ? 8.901 19.525 -6.733 1.00 26.79 192 HIS A CA 1
ATOM 1361 C C . HIS A 1 192 ? 7.672 19.538 -7.648 1.00 25.22 192 HIS A C 1
ATOM 1362 O O . HIS A 1 192 ? 7.204 18.485 -8.084 1.00 23.48 192 HIS A O 1
ATOM 1369 N N . ASP A 1 193 ? 7.125 20.716 -7.900 1.00 25.12 193 ASP A N 1
ATOM 1370 C CA . ASP A 1 193 ? 5.992 20.820 -8.814 1.00 26.30 193 ASP A CA 1
ATOM 1371 C C . ASP A 1 193 ? 6.540 20.573 -10.214 1.00 24.86 193 ASP A C 1
ATOM 1372 O O . ASP A 1 193 ? 7.675 20.952 -10.522 1.00 23.13 193 ASP A O 1
ATOM 1377 N N . ALA A 1 194 ? 5.731 19.927 -11.050 1.00 25.81 194 ALA A N 1
ATOM 1378 C CA . ALA A 1 194 ? 6.127 19.619 -12.422 1.00 23.25 194 ALA A CA 1
ATOM 1379 C C . ALA A 1 194 ? 6.331 20.904 -13.209 1.00 21.42 194 ALA A C 1
ATOM 1380 O O . ALA A 1 194 ? 5.777 21.945 -12.876 1.00 20.12 194 ALA A O 1
ATOM 1382 N N . SER A 1 195 ? 7.187 20.829 -14.216 1.00 19.78 195 SER A N 1
ATOM 1383 C CA . SER A 1 195 ? 7.389 21.914 -15.138 1.00 18.48 195 SER A CA 1
ATOM 1384 C C . SER A 1 195 ? 7.228 21.309 -16.526 1.00 16.97 195 SER A C 1
ATOM 1385 O O . SER A 1 195 ? 7.106 20.094 -16.677 1.00 15.44 195 SER A O 1
ATOM 1388 N N . PRO A 1 196 ? 7.229 22.141 -17.560 1.00 16.16 196 PRO A N 1
ATOM 1389 C CA . PRO A 1 196 ? 7.183 21.505 -18.886 1.00 15.85 196 PRO A CA 1
ATOM 1390 C C . PRO A 1 196 ? 8.306 20.480 -19.147 1.00 15.51 196 PRO A C 1
ATOM 1391 O O . PRO A 1 196 ? 8.136 19.526 -19.923 1.00 16.14 196 PRO A O 1
ATOM 1395 N N . ALA A 1 197 ? 9.439 20.661 -18.479 1.00 14.83 197 ALA A N 1
ATOM 1396 C CA . ALA A 1 197 ? 10.542 19.770 -18.617 1.00 14.16 197 ALA A CA 1
ATOM 1397 C C . ALA A 1 197 ? 10.239 18.424 -17.973 1.00 13.68 197 ALA A C 1
ATOM 1398 O O . ALA A 1 197 ? 10.760 17.431 -18.426 1.00 12.92 197 ALA A O 1
ATOM 1400 N N . SER A 1 198 ? 9.364 18.381 -16.964 1.00 13.66 198 SER A N 1
ATOM 1401 C CA . SER A 1 198 ? 8.918 17.103 -16.381 1.00 14.14 198 SER A CA 1
ATOM 1402 C C . SER A 1 198 ? 8.139 16.254 -17.377 1.00 14.12 198 SER A C 1
ATOM 1403 O O . SER A 1 198 ? 8.387 15.041 -17.511 1.00 14.47 198 SER A O 1
ATOM 1406 N N . ASP A 1 199 ? 7.189 16.873 -18.056 1.00 14.38 199 ASP A N 1
ATOM 1407 C CA . ASP A 1 199 ? 6.471 16.193 -19.136 1.00 14.55 199 ASP A CA 1
ATOM 1408 C C . ASP A 1 199 ? 7.439 15.656 -20.192 1.00 14.61 199 ASP A C 1
ATOM 1409 O O . ASP A 1 199 ? 7.331 14.523 -20.616 1.00 15.26 199 ASP A O 1
ATOM 1414 N N . VAL A 1 200 ? 8.394 16.477 -20.608 1.00 14.42 200 VAL A N 1
ATOM 1415 C CA . VAL A 1 200 ? 9.419 16.033 -21.536 1.00 13.80 200 VAL A CA 1
ATOM 1416 C C . VAL A 1 200 ? 10.101 14.744 -21.052 1.00 13.24 200 VAL A C 1
ATOM 1417 O O . VAL A 1 200 ? 10.176 13.752 -21.796 1.00 12.30 200 VAL A O 1
ATOM 1421 N N . TYR A 1 201 ? 10.625 14.759 -19.828 1.00 12.51 201 TYR A N 1
ATOM 1422 C CA . TYR A 1 201 ? 11.219 13.569 -19.255 1.00 12.48 201 TYR A CA 1
ATOM 1423 C C . TYR A 1 201 ? 10.296 12.369 -19.361 1.00 11.70 201 TYR A C 1
ATOM 1424 O O . TYR A 1 201 ? 10.716 11.283 -19.813 1.00 12.02 201 TYR A O 1
ATOM 1433 N N . SER A 1 202 ? 9.049 12.523 -18.922 1.00 11.27 202 SER A N 1
ATOM 1434 C CA . SER A 1 202 ? 8.118 11.381 -18.896 1.00 10.98 202 SER A CA 1
ATOM 1435 C C . SER A 1 202 ? 7.778 10.909 -20.334 1.00 11.02 202 SER A C 1
ATOM 1436 O O . SER A 1 202 ? 7.517 9.736 -20.576 1.00 9.67 202 SER A O 1
ATOM 1439 N N . LEU A 1 203 ? 7.809 11.829 -21.288 1.00 10.68 203 LEU A N 1
ATOM 1440 C CA . LEU A 1 203 ? 7.662 11.439 -22.679 1.00 11.47 203 LEU A CA 1
ATOM 1441 C C . LEU A 1 203 ? 8.895 10.688 -23.199 1.00 11.72 203 LEU A C 1
ATOM 1442 O O . LEU A 1 203 ? 8.786 9.847 -24.089 1.00 11.82 203 LEU A O 1
ATOM 1447 N N . GLY A 1 204 ? 10.067 10.983 -22.621 1.00 12.55 204 GLY A N 1
ATOM 1448 C CA . GLY A 1 204 ? 11.289 10.256 -22.916 1.00 12.62 204 GLY A CA 1
ATOM 1449 C C . GLY A 1 204 ? 11.194 8.825 -22.439 1.00 13.15 204 GLY A C 1
ATOM 1450 O O . GLY A 1 204 ? 11.722 7.933 -23.072 1.00 12.81 204 GLY A O 1
ATOM 1451 N N . VAL A 1 205 ? 10.492 8.602 -21.330 1.00 13.92 205 VAL A N 1
ATOM 1452 C CA . VAL A 1 205 ? 10.299 7.244 -20.791 1.00 14.61 205 VAL A CA 1
ATOM 1453 C C . VAL A 1 205 ? 9.406 6.460 -21.715 1.00 15.34 205 VAL A C 1
ATOM 1454 O O . VAL A 1 205 ? 9.745 5.364 -22.159 1.00 16.59 205 VAL A O 1
ATOM 1458 N N . VAL A 1 206 ? 8.258 7.043 -22.012 1.00 15.37 206 VAL A N 1
ATOM 1459 C CA . VAL A 1 206 ? 7.370 6.543 -23.047 1.00 15.14 206 VAL A CA 1
ATOM 1460 C C . VAL A 1 206 ? 8.184 6.233 -24.317 1.00 16.42 206 VAL A C 1
ATOM 1461 O O . VAL A 1 206 ? 8.071 5.130 -24.898 1.00 15.04 206 VAL A O 1
ATOM 1465 N N . GLY A 1 207 ? 9.031 7.181 -24.718 1.00 16.23 207 GLY A N 1
ATOM 1466 C CA . GLY A 1 207 ? 9.905 6.983 -25.874 1.00 17.33 207 GLY A CA 1
ATOM 1467 C C . GLY A 1 207 ? 10.863 5.815 -25.751 1.00 18.42 207 GLY A C 1
ATOM 1468 O O . GLY A 1 207 ? 11.033 5.046 -26.680 1.00 18.10 207 GLY A O 1
ATOM 1469 N N . TYR A 1 208 ? 11.498 5.709 -24.593 1.00 20.29 208 TYR A N 1
ATOM 1470 C CA . TYR A 1 208 ? 12.378 4.608 -24.253 1.00 21.55 208 TYR A CA 1
ATOM 1471 C C . TYR A 1 208 ? 11.673 3.257 -24.378 1.00 21.94 208 TYR A C 1
ATOM 1472 O O . TYR A 1 208 ? 12.195 2.322 -25.010 1.00 22.05 208 TYR A O 1
ATOM 1481 N N . GLU A 1 209 ? 10.481 3.173 -23.790 1.00 21.26 209 GLU A N 1
ATOM 1482 C CA . GLU A 1 209 ? 9.638 1.996 -23.877 1.00 21.31 209 GLU A CA 1
ATOM 1483 C C . GLU A 1 209 ? 9.267 1.660 -25.303 1.00 22.03 209 GLU A C 1
ATOM 1484 O O . GLU A 1 209 ? 9.389 0.498 -25.746 1.00 18.78 209 GLU A O 1
ATOM 1490 N N . ALA A 1 210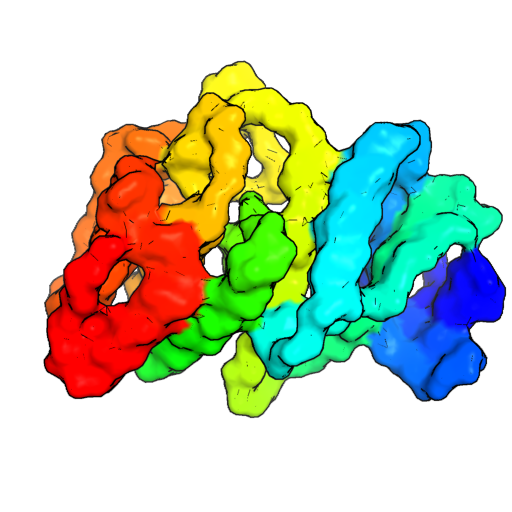 ? 8.821 2.689 -26.015 1.00 20.85 210 ALA A N 1
ATOM 1491 C CA . ALA A 1 210 ? 8.198 2.511 -27.308 1.00 21.91 210 ALA A CA 1
ATOM 1492 C C . ALA A 1 210 ? 9.185 2.011 -28.354 1.00 22.71 210 ALA A C 1
ATOM 1493 O O . ALA A 1 210 ? 8.824 1.198 -29.209 1.00 22.83 210 ALA A O 1
ATOM 1495 N N . VAL A 1 211 ? 10.426 2.476 -28.268 1.00 24.70 211 VAL A N 1
ATOM 1496 C CA . VAL A 1 211 ? 11.435 2.054 -29.224 1.00 26.25 211 VAL A CA 1
ATOM 1497 C C . VAL A 1 211 ? 12.050 0.692 -28.885 1.00 27.18 211 VAL A C 1
ATOM 1498 O O . VAL A 1 211 ? 12.200 -0.136 -29.779 1.00 26.33 211 VAL A O 1
ATOM 1502 N N . SER A 1 212 ? 12.377 0.469 -27.611 1.00 28.29 212 SER A N 1
ATOM 1503 C CA . SER A 1 212 ? 13.230 -0.648 -27.191 1.00 28.99 212 SER A CA 1
ATOM 1504 C C . SER A 1 212 ? 12.496 -1.926 -26.802 1.00 30.29 212 SER A C 1
ATOM 1505 O O . SER A 1 212 ? 13.128 -2.978 -26.666 1.00 28.77 212 SER A O 1
ATOM 1508 N N . GLY A 1 213 ? 11.185 -1.836 -26.600 1.00 32.01 213 GLY A N 1
ATOM 1509 C CA . GLY A 1 213 ? 10.415 -2.971 -26.117 1.00 34.66 213 GLY A CA 1
ATOM 1510 C C . GLY A 1 213 ? 9.939 -2.849 -24.676 1.00 35.42 213 GLY A C 1
ATOM 1511 O O . GLY A 1 213 ? 8.785 -3.158 -24.388 1.00 39.69 213 GLY A O 1
ATOM 1512 N N . LYS A 1 214 ? 10.810 -2.418 -23.766 1.00 34.89 214 LYS A N 1
ATOM 1513 C CA . LYS A 1 214 ? 10.433 -2.327 -22.358 1.00 35.81 214 LYS A CA 1
ATOM 1514 C C . LYS A 1 214 ? 10.754 -0.980 -21.720 1.00 33.60 214 LYS A C 1
ATOM 1515 O O . LYS A 1 214 ? 11.715 -0.323 -22.113 1.00 31.67 214 LYS A O 1
ATOM 1521 N N . ARG A 1 215 ? 9.946 -0.597 -20.721 1.00 31.97 215 ARG A N 1
ATOM 1522 C CA . ARG A 1 215 ? 10.237 0.564 -19.860 1.00 32.33 215 ARG A CA 1
ATOM 1523 C C . ARG A 1 215 ? 11.642 0.456 -19.342 1.00 31.76 215 ARG A C 1
ATOM 1524 O O . ARG A 1 215 ? 12.137 -0.655 -19.196 1.00 30.62 215 ARG A O 1
ATOM 1532 N N . PRO A 1 216 ? 12.279 1.604 -19.043 1.00 31.14 216 PRO A N 1
ATOM 1533 C CA . PRO A 1 216 ? 13.644 1.630 -18.533 1.00 32.23 216 PRO A CA 1
ATOM 1534 C C . PRO A 1 216 ? 13.814 1.196 -17.062 1.00 32.88 216 PRO A C 1
ATOM 1535 O O . PRO A 1 216 ? 14.890 0.713 -16.689 1.00 32.99 216 PRO A O 1
ATOM 1539 N N . PHE A 1 217 ? 12.791 1.418 -16.238 1.00 34.35 217 PHE A N 1
ATOM 1540 C CA . PHE A 1 217 ? 12.840 1.084 -14.804 1.00 34.04 217 PHE A CA 1
ATOM 1541 C C . PHE A 1 217 ? 11.598 0.293 -14.436 1.00 32.33 217 PHE A C 1
ATOM 1542 O O . PHE A 1 217 ? 10.490 0.656 -14.815 1.00 34.47 217 PHE A O 1
ATOM 1550 N N . ALA A 1 218 ? 11.787 -0.809 -13.717 1.00 34.19 218 ALA A N 1
ATOM 1551 C CA . A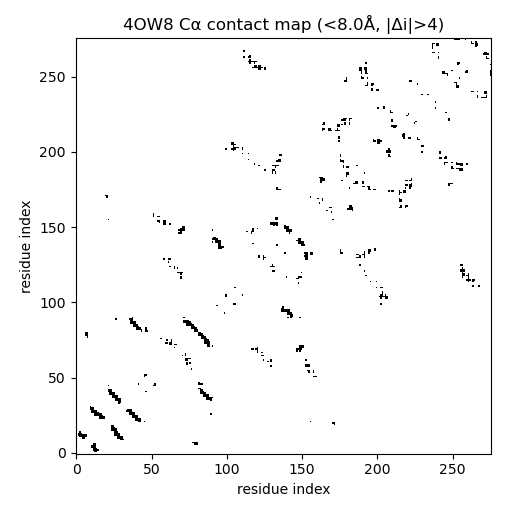LA A 1 218 ? 10.668 -1.562 -13.137 1.00 34.92 218 ALA A CA 1
ATOM 1552 C C . ALA A 1 218 ? 10.972 -1.829 -11.665 1.00 33.38 218 ALA A C 1
ATOM 1553 O O . ALA A 1 218 ? 12.087 -1.620 -11.207 1.00 30.14 218 ALA A O 1
ATOM 1555 N N . GLY A 1 219 ? 9.976 -2.294 -10.928 1.00 35.25 219 GLY A N 1
ATOM 1556 C CA . GLY A 1 219 ? 10.179 -2.639 -9.538 1.00 35.43 219 GLY A CA 1
ATOM 1557 C C . GLY A 1 219 ? 8.871 -2.912 -8.851 1.00 37.91 219 GLY A C 1
ATOM 1558 O O . GLY A 1 219 ? 7.808 -2.454 -9.301 1.00 38.75 219 GLY A O 1
ATOM 1559 N N . ASP A 1 220 ? 8.950 -3.655 -7.752 1.00 37.32 220 ASP A N 1
ATOM 1560 C CA . ASP A 1 220 ? 7.765 -4.007 -6.995 1.00 39.38 220 ASP A CA 1
ATOM 1561 C C . ASP A 1 220 ? 7.383 -2.795 -6.132 1.00 37.94 220 ASP A C 1
ATOM 1562 O O . ASP A 1 220 ? 7.911 -2.614 -5.024 1.00 42.60 220 ASP A O 1
ATOM 1567 N N . GLY A 1 221 ? 6.510 -1.948 -6.679 1.00 33.93 221 GLY A N 1
ATOM 1568 C CA . GLY A 1 221 ? 5.898 -0.840 -5.944 1.00 32.24 221 GLY A CA 1
ATOM 1569 C C . GLY A 1 221 ? 6.370 0.529 -6.402 1.00 30.66 221 GLY A C 1
ATOM 1570 O O . GLY A 1 221 ? 7.447 0.662 -6.986 1.00 29.85 221 GLY A O 1
ATOM 1571 N N . ALA A 1 222 ? 5.568 1.554 -6.100 1.00 27.63 222 ALA A N 1
ATOM 1572 C CA . ALA A 1 222 ? 5.872 2.934 -6.490 1.00 25.82 222 ALA A CA 1
ATOM 1573 C C . ALA A 1 222 ? 7.244 3.414 -6.023 1.00 26.43 222 ALA A C 1
ATOM 1574 O O . ALA A 1 222 ? 8.001 4.024 -6.801 1.00 27.15 222 ALA A O 1
ATOM 1576 N N . LEU A 1 223 ? 7.545 3.184 -4.747 1.00 24.25 223 LEU A N 1
ATOM 1577 C CA . LEU A 1 223 ? 8.774 3.677 -4.165 1.00 25.32 223 LEU A CA 1
ATOM 1578 C C . LEU A 1 223 ? 9.979 3.097 -4.905 1.00 25.35 223 LEU A C 1
ATOM 1579 O O . LEU A 1 223 ? 10.855 3.853 -5.293 1.00 24.34 223 LEU A O 1
ATOM 1584 N N . THR A 1 224 ? 9.982 1.777 -5.142 1.00 25.95 224 THR A N 1
ATOM 1585 C CA . THR A 1 224 ? 11.063 1.106 -5.872 1.00 26.79 224 THR A CA 1
ATOM 1586 C C . THR A 1 224 ? 11.404 1.810 -7.200 1.00 26.02 224 THR A C 1
ATOM 1587 O O . THR A 1 224 ? 12.558 2.189 -7.440 1.00 24.44 224 THR A O 1
ATOM 1591 N N . VAL A 1 225 ? 10.400 1.974 -8.059 1.00 25.14 225 VAL A N 1
ATOM 1592 C CA . VAL A 1 225 ? 10.627 2.550 -9.394 1.00 25.53 225 VAL A CA 1
ATOM 1593 C C . VAL A 1 225 ? 11.018 4.026 -9.308 1.00 23.40 225 VAL A C 1
ATOM 1594 O O . VAL A 1 225 ? 11.951 4.481 -9.973 1.00 22.18 225 VAL A O 1
ATOM 1598 N N . ALA A 1 226 ? 10.295 4.766 -8.475 1.00 22.21 226 ALA A N 1
ATOM 1599 C CA . ALA A 1 226 ? 10.517 6.202 -8.318 1.00 21.24 226 ALA A CA 1
ATOM 1600 C C . ALA A 1 226 ? 11.940 6.520 -7.887 1.00 22.73 226 ALA A C 1
ATOM 1601 O O . ALA A 1 226 ? 12.517 7.510 -8.352 1.00 20.86 226 ALA A O 1
ATOM 1603 N N . MET A 1 227 ? 12.499 5.690 -7.004 1.00 24.42 227 MET A N 1
ATOM 1604 C CA . MET A 1 227 ? 13.889 5.854 -6.541 1.00 27.13 227 MET A CA 1
ATOM 1605 C C . MET A 1 227 ? 14.913 5.705 -7.668 1.00 25.84 227 MET A C 1
ATOM 1606 O O . MET A 1 227 ? 15.876 6.453 -7.731 1.00 26.35 227 MET A O 1
ATOM 1611 N N . LYS A 1 228 ? 14.686 4.729 -8.534 1.00 25.23 228 LYS A N 1
ATOM 1612 C CA . LYS A 1 228 ? 15.514 4.527 -9.738 1.00 27.18 228 LYS A CA 1
ATOM 1613 C C . LYS A 1 228 ? 15.472 5.713 -10.709 1.00 27.17 228 LYS A C 1
ATOM 1614 O O . LYS A 1 228 ? 16.464 6.017 -11.385 1.00 28.07 228 LYS A O 1
ATOM 1620 N N . HIS A 1 229 ? 14.321 6.362 -10.792 1.00 27.59 229 HIS A N 1
ATOM 1621 C CA . HIS A 1 229 ? 14.179 7.582 -11.577 1.00 26.83 229 HIS A CA 1
ATOM 1622 C C . HIS A 1 229 ? 15.064 8.670 -10.986 1.00 27.33 229 HIS A C 1
ATOM 1623 O O . HIS A 1 229 ? 15.740 9.391 -11.725 1.00 26.86 229 HIS A O 1
ATOM 1630 N N . ILE A 1 230 ? 15.074 8.778 -9.658 1.00 25.55 230 ILE A N 1
ATOM 1631 C CA . ILE A 1 230 ? 15.911 9.764 -8.999 1.00 26.63 230 ILE A CA 1
ATOM 1632 C C . ILE A 1 230 ? 17.388 9.421 -9.146 1.00 27.23 230 ILE A C 1
ATOM 1633 O O . ILE A 1 230 ? 18.183 10.306 -9.417 1.00 26.39 230 ILE A O 1
ATOM 1638 N N . LYS A 1 231 ? 17.742 8.151 -8.969 1.00 27.93 231 LYS A N 1
ATOM 1639 C CA . LYS A 1 231 ? 19.144 7.782 -8.725 1.00 30.60 231 LYS A CA 1
ATOM 1640 C C . LYS A 1 231 ? 19.841 6.953 -9.815 1.00 29.75 231 LYS A C 1
ATOM 1641 O O . LYS A 1 231 ? 21.056 6.916 -9.846 1.00 29.07 231 LYS A O 1
ATOM 1647 N N . GLU A 1 232 ? 19.092 6.304 -10.697 1.00 30.41 232 GLU A N 1
ATOM 1648 C CA . GLU A 1 232 ? 19.662 5.264 -11.544 1.00 33.85 232 GLU A CA 1
ATOM 1649 C C . GLU A 1 232 ? 19.839 5.781 -12.951 1.00 34.88 232 GLU A C 1
ATOM 1650 O O . GLU A 1 232 ? 18.872 6.246 -13.535 1.00 34.40 232 GLU A O 1
ATOM 1656 N N . PRO A 1 233 ? 21.060 5.687 -13.508 1.00 35.70 233 PRO A N 1
ATOM 1657 C CA . PRO A 1 233 ? 21.157 5.942 -14.935 1.00 36.64 233 PRO A CA 1
ATOM 1658 C C . PRO A 1 233 ? 20.388 4.867 -15.690 1.00 36.06 233 PRO A C 1
ATOM 1659 O O . PRO A 1 233 ? 20.517 3.690 -15.351 1.00 39.31 233 PRO A O 1
ATOM 1663 N N . PRO A 1 234 ? 19.587 5.258 -16.705 1.00 36.63 234 PRO A N 1
ATOM 1664 C CA . PRO A 1 234 ? 18.838 4.258 -17.452 1.00 35.88 234 PRO A CA 1
ATOM 1665 C C . PRO A 1 234 ? 19.760 3.289 -18.197 1.00 36.53 234 PRO A C 1
ATOM 1666 O O . PRO A 1 234 ? 20.871 3.669 -18.566 1.00 36.69 234 PRO A O 1
ATOM 1670 N N . PRO A 1 235 ? 19.308 2.043 -18.398 1.00 36.99 235 PRO A N 1
ATOM 1671 C CA . PRO A 1 235 ? 20.126 1.068 -19.103 1.00 38.86 235 PRO A CA 1
ATOM 1672 C C . PRO A 1 235 ? 20.309 1.469 -20.568 1.00 42.24 235 PRO A C 1
ATOM 1673 O O . PRO A 1 235 ? 19.326 1.840 -21.229 1.00 39.98 235 PRO A O 1
ATOM 1677 N N . PRO A 1 236 ? 21.550 1.397 -21.081 1.00 42.60 236 PRO A N 1
ATOM 1678 C CA . PRO A 1 236 ? 21.734 1.727 -22.496 1.00 41.54 236 PRO A CA 1
ATOM 1679 C C . PRO A 1 236 ? 20.670 1.081 -23.398 1.00 38.36 236 PRO A C 1
ATOM 1680 O O . PRO A 1 236 ? 20.380 -0.107 -23.262 1.00 36.01 236 PRO A O 1
ATOM 1684 N N . LEU A 1 237 ? 20.098 1.879 -24.296 1.00 36.52 237 LEU A N 1
ATOM 1685 C CA . LEU A 1 237 ? 19.199 1.369 -25.327 1.00 36.14 237 LEU A CA 1
ATOM 1686 C C . LEU A 1 237 ? 19.955 0.432 -26.270 1.00 36.85 237 LEU A C 1
ATOM 1687 O O . LEU A 1 237 ? 21.190 0.524 -26.367 1.00 34.71 237 LEU A O 1
ATOM 1692 N N . PRO A 1 238 ? 19.221 -0.491 -26.933 1.00 37.48 238 PRO A N 1
ATOM 1693 C CA . PRO A 1 238 ? 19.773 -1.425 -27.917 1.00 39.05 238 PRO A CA 1
ATOM 1694 C C . PRO A 1 238 ? 20.715 -0.764 -28.942 1.00 43.00 238 PRO A C 1
ATOM 1695 O O . PRO A 1 238 ? 20.318 0.195 -29.610 1.00 42.43 238 PRO A O 1
ATOM 1699 N N . PRO A 1 239 ? 21.964 -1.266 -29.047 1.00 45.19 239 PRO A N 1
ATOM 1700 C CA . PRO A 1 239 ? 22.934 -0.816 -30.047 1.00 44.69 239 PRO A CA 1
ATOM 1701 C C . PRO A 1 239 ? 22.482 -0.759 -31.514 1.00 43.47 239 PRO A C 1
ATOM 1702 O O . PRO A 1 239 ? 23.059 0.010 -32.273 1.00 44.78 239 PRO A O 1
ATOM 1706 N N . ASP A 1 240 ? 21.478 -1.537 -31.919 1.00 42.42 240 ASP A N 1
ATOM 1707 C CA . ASP A 1 240 ? 21.004 -1.485 -33.312 1.00 42.57 240 ASP A CA 1
ATOM 1708 C C . ASP A 1 240 ? 20.207 -0.220 -33.665 1.00 41.67 240 ASP A C 1
ATOM 1709 O O . ASP A 1 240 ? 19.924 0.022 -34.838 1.00 44.23 240 ASP A O 1
ATOM 1714 N N . LEU A 1 241 ? 19.832 0.571 -32.662 1.00 38.65 241 LEU A N 1
ATOM 1715 C CA . LEU A 1 241 ? 19.097 1.809 -32.890 1.00 34.41 241 LEU A CA 1
ATOM 1716 C C . LEU A 1 241 ? 20.034 2.919 -33.337 1.00 31.70 241 LEU A C 1
ATOM 1717 O O . LEU A 1 241 ? 21.105 3.104 -32.775 1.00 31.70 241 LEU A O 1
ATOM 1722 N N . PRO A 1 242 ? 19.636 3.679 -34.359 1.00 29.47 242 PRO A N 1
ATOM 1723 C CA . PRO A 1 242 ? 20.502 4.782 -34.741 1.00 28.49 242 PRO A CA 1
ATOM 1724 C C . PRO A 1 242 ? 21.012 5.558 -33.524 1.00 27.87 242 PRO A C 1
ATOM 1725 O O . PRO A 1 242 ? 20.232 5.860 -32.613 1.00 26.94 242 PRO A O 1
ATOM 1729 N N . PRO A 1 243 ? 22.324 5.839 -33.478 1.00 27.36 243 PRO A N 1
ATOM 1730 C CA . PRO A 1 243 ? 22.844 6.624 -32.365 1.00 26.98 243 PRO A CA 1
ATOM 1731 C C . PRO A 1 243 ? 22.082 7.931 -32.116 1.00 25.66 243 PRO A C 1
ATOM 1732 O O . PRO A 1 243 ? 21.872 8.311 -30.954 1.00 25.49 243 PRO A O 1
ATOM 1736 N N . ASN A 1 244 ? 21.667 8.610 -33.182 1.00 23.08 244 ASN A N 1
ATOM 1737 C CA . ASN A 1 244 ? 20.972 9.892 -33.020 1.00 23.98 244 ASN A CA 1
ATOM 1738 C C . ASN A 1 244 ? 19.662 9.705 -32.244 1.00 21.93 244 ASN A C 1
ATOM 1739 O O . ASN A 1 244 ? 19.241 10.594 -31.521 1.00 20.24 244 ASN A O 1
ATOM 1744 N N . VAL A 1 245 ? 19.045 8.546 -32.422 1.00 21.15 245 VAL A N 1
ATOM 1745 C CA . VAL A 1 245 ? 17.781 8.208 -31.765 1.00 22.58 245 VAL A CA 1
ATOM 1746 C C . VAL A 1 245 ? 18.043 7.909 -30.289 1.00 22.76 245 VAL A C 1
ATOM 1747 O O . VAL A 1 245 ? 17.423 8.500 -29.398 1.00 22.37 245 VAL A O 1
ATOM 1751 N N . ARG A 1 246 ? 18.960 6.990 -30.044 1.00 24.09 246 ARG A N 1
ATOM 1752 C CA . ARG A 1 246 ? 19.488 6.770 -28.691 1.00 24.60 246 ARG A CA 1
ATOM 1753 C C . ARG A 1 246 ? 19.865 8.060 -27.977 1.00 23.23 246 ARG A C 1
ATOM 1754 O O . ARG A 1 246 ? 19.509 8.261 -26.826 1.00 23.88 246 ARG A O 1
ATOM 1762 N N . GLU A 1 247 ? 20.569 8.947 -28.663 1.00 21.46 247 GLU A N 1
ATOM 1763 C CA . GLU A 1 247 ? 21.054 10.144 -28.015 1.00 20.66 247 GLU A CA 1
ATOM 1764 C C . GLU A 1 247 ? 19.925 11.114 -27.686 1.00 18.83 247 GLU A C 1
ATOM 1765 O O . GLU A 1 247 ? 19.935 11.741 -26.643 1.00 17.19 247 GLU A O 1
ATOM 1768 N N . LEU A 1 248 ? 18.969 11.236 -28.602 1.00 17.34 248 LEU A N 1
ATOM 1769 C CA . LEU A 1 248 ? 17.782 12.018 -28.370 1.00 16.13 248 LEU A CA 1
ATOM 1770 C C . LEU A 1 248 ? 17.070 11.588 -27.088 1.00 15.76 248 LEU A C 1
ATOM 1771 O O . LEU A 1 248 ? 16.704 12.428 -26.272 1.00 14.84 248 LEU A O 1
ATOM 1776 N N . ILE A 1 249 ? 16.862 10.285 -26.934 1.00 15.94 249 ILE A N 1
ATOM 1777 C CA . ILE A 1 249 ? 16.205 9.735 -25.750 1.00 17.37 249 ILE A CA 1
ATOM 1778 C C . ILE A 1 249 ? 17.036 9.903 -24.474 1.00 17.84 249 ILE A C 1
ATOM 1779 O O . ILE A 1 249 ? 16.495 10.272 -23.434 1.00 17.00 249 ILE A O 1
ATOM 1784 N N . GLU A 1 250 ? 18.333 9.606 -24.545 1.00 18.95 250 GLU A N 1
ATOM 1785 C CA . GLU A 1 250 ? 19.240 9.838 -23.406 1.00 20.23 250 GLU A CA 1
ATOM 1786 C C . GLU A 1 250 ? 19.191 11.264 -22.863 1.00 20.46 250 GLU A C 1
ATOM 1787 O O . GLU A 1 250 ? 19.203 11.463 -21.642 1.00 20.51 250 GLU A O 1
ATOM 1793 N N . ILE A 1 251 ? 19.150 12.249 -23.762 1.00 21.61 251 ILE A N 1
ATOM 1794 C CA . ILE A 1 251 ? 19.036 13.648 -23.367 1.00 22.17 251 ILE A CA 1
ATOM 1795 C C . ILE A 1 251 ? 17.747 13.903 -22.610 1.00 22.21 251 ILE A C 1
ATOM 1796 O O . ILE A 1 251 ? 17.728 14.565 -21.575 1.00 23.31 251 ILE A O 1
ATOM 1801 N N . THR A 1 252 ? 16.655 13.393 -23.152 1.00 21.92 252 THR A N 1
ATOM 1802 C CA . THR A 1 252 ? 15.378 13.597 -22.523 1.00 21.56 252 THR A CA 1
ATOM 1803 C C . THR A 1 252 ? 15.410 13.070 -21.056 1.00 20.28 252 THR A C 1
ATOM 1804 O O . THR A 1 252 ? 14.827 13.677 -20.178 1.00 19.85 252 THR A O 1
ATOM 1808 N N . LEU A 1 253 ? 16.157 12.000 -20.793 1.00 19.73 253 LEU A N 1
ATOM 1809 C CA . LEU A 1 253 ? 16.134 11.354 -19.468 1.00 19.45 253 LEU A CA 1
ATOM 1810 C C . LEU A 1 253 ? 17.198 11.791 -18.443 1.00 19.42 253 LEU A C 1
ATOM 1811 O O . LEU A 1 253 ? 17.360 11.144 -17.404 1.00 18.71 253 LEU A O 1
ATOM 1816 N N . VAL A 1 254 ? 17.876 12.917 -18.669 1.00 20.01 254 VAL A N 1
ATOM 1817 C CA . VAL A 1 254 ? 18.814 13.408 -17.657 1.00 20.45 254 VAL A CA 1
ATOM 1818 C C . VAL A 1 254 ? 18.020 13.790 -16.400 1.00 20.76 254 VAL A C 1
ATOM 1819 O O . VAL A 1 254 ? 16.815 14.109 -16.475 1.00 20.75 254 VAL A O 1
ATOM 1823 N N . LYS A 1 255 ? 18.678 13.714 -15.248 1.00 20.02 255 LYS A N 1
ATOM 1824 C CA . LYS A 1 255 ? 18.003 13.888 -13.947 1.00 20.61 255 LYS A CA 1
ATOM 1825 C C . LYS A 1 255 ? 17.673 15.332 -13.681 1.00 20.47 255 LYS A C 1
ATOM 1826 O O . LYS A 1 255 ? 16.627 15.651 -13.136 1.00 20.59 255 LYS A O 1
ATOM 1832 N N . ASN A 1 256 ? 18.586 16.210 -14.042 1.00 21.53 256 ASN A N 1
ATOM 1833 C CA . ASN A 1 256 ? 18.365 17.644 -13.861 1.00 21.95 256 ASN A CA 1
ATOM 1834 C C . ASN A 1 256 ? 17.412 18.139 -14.936 1.00 21.58 256 ASN A C 1
ATOM 1835 O O . ASN A 1 256 ? 17.744 18.089 -16.127 1.00 20.74 256 ASN A O 1
ATOM 1840 N N . PRO A 1 257 ? 16.218 18.613 -14.526 1.00 21.93 257 PRO A N 1
ATOM 1841 C CA . PRO A 1 257 ? 15.274 19.137 -15.501 1.00 22.48 257 PRO A CA 1
ATOM 1842 C C . PRO A 1 257 ? 15.877 20.286 -16.308 1.00 24.23 257 PRO A C 1
ATOM 1843 O O . PRO A 1 257 ? 15.523 20.475 -17.465 1.00 20.97 257 PRO A O 1
ATOM 1847 N N . ALA A 1 258 ? 16.797 21.026 -15.685 1.00 27.27 258 ALA A N 1
ATOM 1848 C CA . ALA A 1 258 ? 17.380 22.219 -16.295 1.00 26.60 258 ALA A CA 1
ATOM 1849 C C . ALA A 1 258 ? 18.300 21.861 -17.437 1.00 26.30 258 ALA A C 1
ATOM 1850 O O . ALA A 1 258 ? 18.704 22.747 -18.196 1.00 26.07 258 ALA A O 1
ATOM 1852 N N . MET A 1 259 ? 18.646 20.579 -17.543 1.00 26.27 259 MET A N 1
ATOM 1853 C CA . MET A 1 259 ? 19.509 20.085 -18.614 1.00 26.27 259 MET A CA 1
ATOM 1854 C C . MET A 1 259 ? 18.765 19.373 -19.743 1.00 24.56 259 MET A C 1
ATOM 1855 O O . MET A 1 259 ? 19.394 18.923 -20.694 1.00 22.51 259 MET A O 1
ATOM 1860 N N . ARG A 1 260 ? 17.431 19.277 -19.657 1.00 22.98 260 ARG A N 1
ATOM 1861 C CA . ARG A 1 260 ? 16.626 18.664 -20.724 1.00 20.65 260 ARG A CA 1
ATOM 1862 C C . ARG A 1 260 ? 16.122 19.686 -21.700 1.00 20.27 260 ARG A C 1
ATOM 1863 O O . ARG A 1 260 ? 16.206 20.880 -21.454 1.00 21.55 260 ARG A O 1
ATOM 1871 N N . TYR A 1 261 ? 15.549 19.197 -22.801 1.00 19.76 261 TYR A N 1
ATOM 1872 C CA . TYR A 1 261 ? 14.658 20.022 -23.619 1.00 19.71 261 TYR A CA 1
ATOM 1873 C C . TYR A 1 261 ? 13.628 20.587 -22.654 1.00 19.57 261 TYR A C 1
ATOM 1874 O O . TYR A 1 261 ? 13.079 19.853 -21.817 1.00 19.05 261 TYR A O 1
ATOM 1883 N N . ARG A 1 262 ? 13.418 21.894 -22.729 1.00 20.66 262 ARG A N 1
ATOM 1884 C CA . ARG A 1 262 ? 12.710 22.595 -21.671 1.00 21.07 262 ARG A CA 1
ATOM 1885 C C . ARG A 1 262 ? 11.199 22.455 -21.786 1.00 20.05 262 ARG A C 1
ATOM 1886 O O . ARG A 1 262 ? 10.49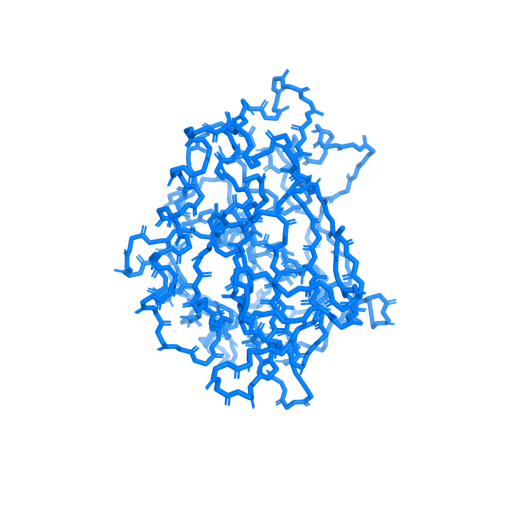6 22.544 -20.779 1.00 19.77 262 ARG A O 1
ATOM 1894 N N . SER A 1 263 ? 10.700 22.214 -22.997 1.00 19.50 263 SER A N 1
ATOM 1895 C CA . SER A 1 263 ? 9.256 22.039 -23.208 1.00 18.56 263 SER A CA 1
ATOM 1896 C C . SER A 1 263 ? 8.939 21.213 -24.465 1.00 16.78 263 SER A C 1
ATOM 1897 O O . SER A 1 263 ? 9.842 20.728 -25.148 1.00 16.55 263 SER A O 1
ATOM 1900 N N . GLY A 1 264 ? 7.652 21.064 -24.778 1.00 15.34 264 GLY A N 1
ATOM 1901 C CA . GLY A 1 264 ? 7.188 20.167 -25.837 1.00 14.23 264 GLY A CA 1
ATOM 1902 C C . GLY A 1 264 ? 7.686 20.485 -27.232 1.00 13.99 264 GLY A C 1
ATOM 1903 O O . GLY A 1 264 ? 8.017 19.578 -28.023 1.00 12.66 264 GLY A O 1
ATOM 1904 N N . GLY A 1 265 ? 7.762 21.778 -27.519 1.00 13.35 265 GLY A N 1
ATOM 1905 C CA . GLY A 1 265 ? 8.226 22.265 -28.809 1.00 13.42 265 GLY A CA 1
ATOM 1906 C C . GLY A 1 265 ? 9.693 22.000 -29.059 1.00 12.85 265 GLY A C 1
ATOM 1907 O O . GLY A 1 265 ? 10.031 21.447 -30.094 1.00 14.69 265 GLY A O 1
ATOM 1908 N N . PRO A 1 266 ? 10.573 22.366 -28.104 1.00 12.59 266 PRO A N 1
ATOM 1909 C CA . PRO A 1 266 ? 11.970 22.042 -28.325 1.00 12.36 266 PRO A CA 1
ATOM 1910 C C . PRO A 1 266 ? 12.168 20.532 -28.507 1.00 12.75 266 PRO A C 1
ATOM 1911 O O . PRO A 1 266 ? 12.978 20.121 -29.351 1.00 13.39 266 PRO A O 1
ATOM 1915 N N . PHE A 1 267 ? 11.404 19.715 -27.777 1.00 12.67 267 PHE A N 1
ATOM 1916 C CA . PHE A 1 267 ? 11.561 18.252 -27.875 1.00 12.97 267 PHE A CA 1
ATOM 1917 C C . PHE A 1 267 ? 11.142 17.757 -29.227 1.00 12.93 267 PHE A C 1
ATOM 1918 O O . PHE A 1 267 ? 11.882 17.073 -29.881 1.00 13.50 267 PHE A O 1
ATOM 1926 N N . ALA A 1 268 ? 9.927 18.114 -29.630 1.00 13.57 268 ALA A N 1
ATOM 1927 C CA . ALA A 1 268 ? 9.403 17.777 -30.950 1.00 13.95 268 ALA A CA 1
ATOM 1928 C C . ALA A 1 268 ? 10.347 18.177 -32.078 1.00 14.30 268 ALA A C 1
ATOM 1929 O O . ALA A 1 268 ? 10.610 17.387 -32.975 1.00 14.58 268 ALA A O 1
ATOM 1931 N N . ASP A 1 269 ? 10.883 19.392 -32.023 1.00 16.35 269 ASP A N 1
ATOM 1932 C CA . ASP A 1 269 ? 11.912 19.837 -32.994 1.00 17.35 269 ASP A CA 1
ATOM 1933 C C . ASP A 1 269 ? 13.132 18.922 -33.047 1.00 17.38 269 ASP A C 1
ATOM 1934 O O . ASP A 1 269 ? 13.697 18.688 -34.117 1.00 17.67 269 ASP A O 1
ATOM 1939 N N . ALA A 1 270 ? 13.513 18.393 -31.889 1.00 17.40 270 ALA A N 1
ATOM 1940 C CA . ALA A 1 270 ? 14.655 17.498 -31.745 1.00 17.64 270 ALA A CA 1
ATOM 1941 C C . ALA A 1 270 ? 14.337 16.114 -32.330 1.00 17.19 270 ALA A C 1
ATOM 1942 O O . ALA A 1 270 ? 15.184 15.490 -32.966 1.00 15.81 270 ALA A O 1
ATOM 1944 N N . VAL A 1 271 ? 13.100 15.665 -32.134 1.00 16.39 271 VAL A N 1
ATOM 1945 C CA . VAL A 1 271 ? 12.591 14.487 -32.813 1.00 15.79 271 VAL A CA 1
ATOM 1946 C C . VAL A 1 271 ? 12.584 14.684 -34.338 1.00 16.10 271 VAL A C 1
ATOM 1947 O O . VAL A 1 271 ? 12.923 13.768 -35.059 1.00 15.23 271 VAL A O 1
ATOM 1951 N N . ALA A 1 272 ? 12.183 15.863 -34.817 1.00 17.30 272 ALA A N 1
ATOM 1952 C CA . ALA A 1 272 ? 12.205 16.158 -36.271 1.00 19.36 272 ALA A CA 1
ATOM 1953 C C . ALA A 1 272 ? 13.634 16.148 -36.852 1.00 20.03 272 ALA A C 1
ATOM 1954 O O . ALA A 1 272 ? 13.888 15.576 -37.920 1.00 22.43 272 ALA A O 1
ATOM 1956 N N . ALA A 1 273 ? 14.566 16.772 -36.145 1.00 20.66 273 ALA A N 1
ATOM 1957 C CA . ALA A 1 273 ? 15.966 16.772 -36.571 1.00 19.66 273 ALA A CA 1
ATOM 1958 C C . ALA A 1 273 ? 16.471 15.331 -36.663 1.00 19.19 273 ALA A C 1
ATOM 1959 O O . ALA A 1 273 ? 17.142 14.949 -37.635 1.00 19.13 273 ALA A O 1
ATOM 1961 N N . VAL A 1 274 ? 16.115 14.510 -35.680 1.00 18.22 274 VAL A N 1
ATOM 1962 C CA . VAL A 1 274 ? 16.520 13.096 -35.705 1.00 17.85 274 VAL A CA 1
ATOM 1963 C C . VAL A 1 274 ? 15.858 12.242 -36.790 1.00 17.87 274 VAL A C 1
ATOM 1964 O O . VAL A 1 274 ? 16.538 11.436 -37.453 1.00 17.13 274 VAL A O 1
ATOM 1968 N N . ARG A 1 275 ? 14.548 12.389 -36.970 1.00 16.95 275 ARG A N 1
ATOM 1969 C CA . ARG A 1 275 ? 13.888 11.787 -38.116 1.00 17.26 275 ARG A CA 1
ATOM 1970 C C . ARG A 1 275 ? 14.579 12.150 -39.429 1.00 16.93 275 ARG A C 1
ATOM 1971 O O . ARG A 1 275 ? 14.740 11.306 -40.317 1.00 15.17 275 ARG A O 1
ATOM 1979 N N . ALA A 1 276 ? 14.971 13.418 -39.529 1.00 17.88 276 ALA A N 1
ATOM 1980 C CA . ALA A 1 276 ? 15.674 13.967 -40.700 1.00 18.78 276 ALA A CA 1
ATOM 1981 C C . ALA A 1 276 ? 17.159 13.618 -40.770 1.00 20.21 276 ALA A C 1
ATOM 1982 O O . ALA A 1 276 ? 17.875 14.153 -41.605 1.00 21.04 276 ALA A O 1
ATOM 1984 N N . GLY A 1 277 ? 17.630 12.735 -39.902 1.00 22.23 277 GLY A N 1
ATOM 1985 C CA . GLY A 1 277 ? 19.003 12.220 -39.986 1.00 23.22 277 GLY A CA 1
ATOM 1986 C C . GLY A 1 277 ? 20.061 13.067 -39.303 1.00 24.66 277 GLY A C 1
ATOM 1987 O O . GLY A 1 277 ? 21.249 12.779 -39.430 1.00 25.23 277 GLY A O 1
ATOM 1988 N N . ARG A 1 278 ? 19.635 14.109 -38.583 1.00 26.48 278 ARG A N 1
ATOM 1989 C CA . ARG A 1 278 ? 20.539 15.002 -37.882 1.00 26.76 278 ARG A CA 1
ATOM 1990 C C . ARG A 1 278 ? 20.626 14.571 -36.419 1.00 25.94 278 ARG A C 1
ATOM 1991 O O . ARG A 1 278 ? 19.710 13.933 -35.893 1.00 23.81 278 ARG A O 1
ATOM 1999 N N . ARG A 1 279 ? 21.739 14.903 -35.770 1.00 25.02 279 ARG A N 1
ATOM 2000 C CA . ARG A 1 279 ? 21.922 14.587 -34.357 1.00 25.52 279 ARG A CA 1
ATOM 2001 C C . ARG A 1 279 ? 21.039 15.494 -33.504 1.00 25.02 279 ARG A C 1
ATOM 2002 O O . ARG A 1 279 ? 20.790 16.637 -33.882 1.00 26.75 279 ARG A O 1
ATOM 2005 N N . PRO A 1 280 ? 20.602 15.006 -32.325 1.00 24.76 280 PRO A N 1
ATOM 2006 C CA . PRO A 1 280 ? 19.705 15.809 -31.499 1.00 25.50 280 PRO A CA 1
ATOM 2007 C C . PRO A 1 280 ? 20.285 17.205 -31.225 1.00 25.88 280 PRO A C 1
ATOM 2008 O O . PRO A 1 280 ? 21.434 17.306 -30.823 1.00 24.64 280 PRO A O 1
ATOM 2012 N N . PRO A 1 281 ? 19.500 18.268 -31.461 1.00 27.60 281 PRO A N 1
ATOM 2013 C CA . PRO A 1 281 ? 19.914 19.640 -31.169 1.00 28.41 281 PRO A CA 1
ATOM 2014 C C . PRO A 1 281 ? 20.196 19.891 -29.695 1.00 29.77 281 PRO A C 1
ATOM 2015 O O . PRO A 1 281 ? 19.697 19.165 -28.822 1.00 27.65 281 PRO A O 1
ATOM 2019 N N . ARG A 1 282 ? 20.999 20.921 -29.453 1.00 30.78 282 ARG A N 1
ATOM 2020 C CA . ARG A 1 282 ? 21.354 21.383 -28.124 1.00 33.49 282 ARG A CA 1
ATOM 2021 C C . ARG A 1 282 ? 20.069 21.695 -27.357 1.00 31.31 282 ARG A C 1
ATOM 2022 O O . ARG A 1 282 ? 19.276 22.503 -27.817 1.00 30.44 282 ARG A O 1
ATOM 2030 N N . PRO A 1 283 ? 19.850 21.046 -26.201 1.00 31.38 283 PRO A N 1
ATOM 2031 C CA . PRO A 1 283 ? 18.737 21.486 -25.349 1.00 32.30 283 PRO A CA 1
ATOM 2032 C C . PRO A 1 283 ? 19.010 22.802 -24.614 1.00 33.60 283 PRO A C 1
ATOM 2033 O O . PRO A 1 283 ? 18.053 23.496 -24.276 1.00 34.17 283 PRO A O 1
#

Foldseek 3Di:
DDAQDQFVVFWGFHAFDAAFDFATKTWTAGRVVRDIWIKGKGDLVQVVDPQLVVQLCVQLVLLQPFDDLAEWHWPDWDHGPSITMTITHPDQFDQQVRVCVPVLAADPVLLLVQLLLNLVVFVSQQVSVFAQQDDDSRQWTAHPVGRTHGDRRRNLPSPPDAACLPVQDDGPALLLFQLCVNVNHDDAQLRNLSSSLQVSLRRHQRHGQFDDDGNNRRSVCLQDNQTDQGDPVDPVLSSQLSSQSSDNDSVRHQRHSVLSSVQSVCVVVVHHRDGD

Sequence (276 aa):
PRVGVTLSGRYRLQRLIATGGMGQVWEAVDNRLGRRVAVKVLKSEFSSDPEFIERFRAEARTTAMLNHPGIASVHDYGESQRTAYLVMELVNGEPLNSVLKRTGRLSLRHALDMLEQTGRALQIAHAAGLVHRDVKPGNILITPTGQVKITDFGIAKAVDAAPVTQTGMVMGTAQYIAPEQALGHDASPASDVYSLGVVGYEAVSGKRPFAGDGALTVAMKHIKEPPPPLPPDLPPNVRELIEITLVKNPAMRYRSGGPFADAVAAVRAGRRPPRP

B-factor: mean 23.91, std 7.67, range [3.88, 51.71]

Secondary structure (DSSP, 8-state):
--TT-EETTTEEEEEEEE--SSEEEEEEEETTTTEEEEEEEEPHHHHT-HHHHHHHHHHHHHHTT---TTBPPEEEEEEE--EEEEEE----SEEHHHHHHHHSS--HHHHHHHHHHHHHHHHHHHHTT------SGGGEEE-TT--EEE---SSGGGS-PPPHHHH---SS--TT--HHHHTTPPP-HHHHHHHHHHHHHHHHHSS-S---SSHHHHHHHHHH-PPP---TTS-HHHHHHHHHHT-S-GGGS--SHHHHHHHHHHHHTTPPPPP-

Solvent-accessible surface area: 12573 Å² total; per-residue (Å²): 127,94,93,33,56,51,11,61,42,72,10,104,2,62,173,88,82,44,114,40,58,21,9,46,18,15,49,0,43,7,70,159,132,62,40,58,9,5,0,22,14,7,95,72,134,39,20,83,59,110,56,4,14,59,76,0,102,37,41,4,142,33,3,44,137,24,143,58,82,5,4,7,43,22,99,69,39,13,94,19,139,104,33,1,4,4,2,19,46,60,20,124,25,59,43,0,57,39,13,12,159,161,70,32,93,7,69,60,156,46,0,12,27,1,0,27,47,1,0,81,0,0,43,64,0,18,81,52,70,4,22,1,38,15,7,43,3,32,8,2,22,15,22,122,132,27,69,2,33,3,26,35,5,2,4,32,54,8,62,105,81,56,28,6,42,141,74,31,63,37,66,60,58,3,42,17,17,0,5,17,25,0,74,44,117,135,20,42,39,8,1,2,0,1,5,1,0,0,0,0,12,14,0,2,23,24,119,66,10,10,44,33,145,47,25,75,55,6,0,51,59,0,36,145,79,104,35,68,121,6,37,119,114,8,58,84,43,5,51,51,0,1,82,39,0,7,54,62,78,41,88,126,4,3,143,3,0,8,36,0,0,78,0,0,35,22,9,114,80,57,180,84,18,53,223,81

GO terms:
  GO:1990443 peptidyl-threonine autophosphorylation (P, IMP)
  GO:0008360 regulation of cell shape (P, IMP)
  GO:0005886 plasma membrane (C, IDA)
  GO:0004674 protein serine/threonine kinase activity (F, IDA)
  GO:0045717 negative regulation of fatty acid biosynthetic process (P, IDA)
  GO:0051055 negative regulation of lipid biosynthetic process (P, IDA)
  GO:0008360 regulation of cell shape (P, IDA)
  GO:000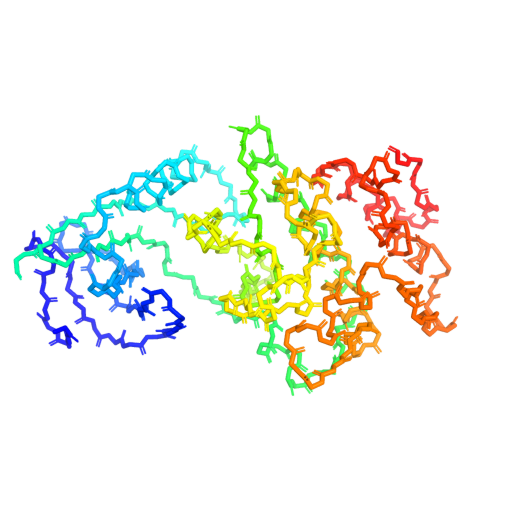5576 extracellular region (C, HDA)
  GO:0005515 protein binding (F, IPI)
  GO:0019217 regulation of fatty acid metabolic process (P, IDA)
  GO:0006355 regulation of DNA-templated transcription (P, IDA)

CATH classification: 3.30.200.20 (+1 more: 1.10.510.10)

Radius of gyration: 18.62 Å; Cα contacts (8 Å, |Δi|>4): 550; chains: 1; bounding box: 54×35×42 Å